Protein AF-A0A1H3E384-F1 (afdb_monomer)

Solvent-accessible surface area (backbone atoms only — not comparable to full-atom values): 17242 Å² total; per-residue (Å²): 106,60,69,58,38,51,49,40,36,34,68,49,52,67,53,57,75,91,77,62,78,83,80,88,74,68,68,63,56,60,73,47,62,59,81,85,44,90,59,35,46,60,53,48,10,50,53,45,39,68,64,44,66,51,52,82,53,99,79,64,76,57,31,66,73,46,40,43,56,48,53,53,49,49,38,49,51,29,39,75,59,40,48,50,74,49,79,38,37,49,10,28,52,49,50,47,43,47,30,46,50,50,53,45,22,58,74,34,66,20,46,53,28,38,26,48,28,56,78,84,94,65,86,90,66,86,68,32,43,45,54,66,74,52,58,62,81,35,43,53,74,44,57,72,43,73,60,49,73,68,56,48,53,51,35,51,53,50,42,51,25,52,47,37,86,48,65,63,54,32,52,55,43,33,74,39,78,64,52,68,82,96,49,40,43,51,20,60,23,31,43,42,59,54,43,51,42,58,40,93,56,33,34,38,18,51,68,52,42,36,41,54,73,42,49,46,78,54,83,38,65,31,45,63,25,54,53,47,35,61,68,48,86,61,47,61,82,72,54,69,70,58,53,49,49,49,52,51,63,38,29,32,66,90,64,78,68,31,34,29,44,73,49,74,42,89,57,37,58,84,54,18,32,32,21,35,30,77,61,23,48,36,25,70,72,49,78,36,34,56,66,77,47,66,73,52,69,45,73,59,49,55,33,70,49,68,48,72,59,82,72,80,81,124

pLDDT: mean 82.69, std 15.77, range [32.53, 98.38]

Nearest PDB structures (foldseek):
  7nyx-assembly1_D  TM=5.216E-01  e=4.197E+00  Photorhabdus thracensis

Sequence (314 aa):
MAAQAVAAAHDAARIPAPALFPLRDEPSVGPLAAPTTPGFAPLRARFWAETLTFMADAGTPDPEASLPGHYAGLSARLRDAGAATVWLAGSAQEAIALALVEGLAAEAGATLSVALCSWGGGDGGAEGRGLAELPPAALTAPRVTALDASARARLARFREALCARSPLGLEGIAGSPPPAEPLAFLPAAAASRLARRPDPVRGLGSDEARLIDALGPDWAPAAPALGAALRAKGPDRLGDLWLWRLMRELADPAHGAPLAELRGDPARPRAAEARLTGFGRAVQAGEISRLARAGLSRDIGGLRLRLSSPGRRR

Structure (mmCIF, N/CA/C/O backbone):
data_AF-A0A1H3E384-F1
#
_entry.id   AF-A0A1H3E384-F1
#
loop_
_atom_site.group_PDB
_atom_site.id
_atom_site.type_symbol
_atom_site.label_atom_id
_atom_site.label_alt_id
_atom_site.label_comp_id
_atom_site.label_asym_id
_atom_site.label_entity_id
_atom_site.label_seq_id
_atom_site.pdbx_PDB_ins_code
_atom_site.Cartn_x
_atom_site.Cartn_y
_atom_site.Cartn_z
_atom_site.occupancy
_atom_site.B_iso_or_equiv
_atom_site.auth_seq_id
_atom_site.auth_comp_id
_atom_site.auth_asym_id
_atom_site.auth_atom_id
_atom_site.pdbx_PDB_model_num
ATOM 1 N N . MET A 1 1 ? 5.830 -17.325 5.588 1.00 32.53 1 MET A N 1
ATOM 2 C CA . MET A 1 1 ? 6.361 -16.598 6.764 1.00 32.53 1 MET A CA 1
ATOM 3 C C . MET A 1 1 ? 5.261 -15.947 7.602 1.00 32.53 1 MET A C 1
ATOM 5 O O . MET A 1 1 ? 5.252 -16.192 8.797 1.00 32.53 1 MET A O 1
ATOM 9 N N . ALA A 1 2 ? 4.285 -15.231 7.023 1.00 41.50 2 ALA A N 1
ATOM 10 C CA . ALA A 1 2 ? 3.189 -14.612 7.793 1.00 41.50 2 ALA A CA 1
ATOM 11 C C . ALA A 1 2 ? 2.408 -15.595 8.698 1.00 41.50 2 ALA A C 1
ATOM 13 O O . ALA A 1 2 ? 2.169 -15.290 9.858 1.00 41.50 2 ALA A O 1
ATOM 14 N N . ALA A 1 3 ? 2.096 -16.810 8.226 1.00 43.97 3 ALA A N 1
ATOM 15 C CA . ALA A 1 3 ? 1.395 -17.817 9.037 1.00 43.97 3 ALA A CA 1
ATOM 16 C C . ALA A 1 3 ? 2.196 -18.299 10.266 1.00 43.97 3 ALA A C 1
ATOM 18 O O . ALA A 1 3 ? 1.606 -18.559 11.307 1.00 43.97 3 ALA A O 1
ATOM 19 N N . GLN A 1 4 ? 3.530 -18.375 10.172 1.00 44.75 4 GLN A N 1
ATOM 20 C CA . GLN A 1 4 ? 4.397 -18.746 11.299 1.00 44.75 4 GLN A CA 1
ATOM 21 C C . GLN A 1 4 ? 4.558 -17.597 12.295 1.00 44.75 4 GLN A C 1
ATOM 23 O O . GLN A 1 4 ? 4.568 -17.851 13.490 1.00 44.75 4 GLN A O 1
ATOM 28 N N . ALA A 1 5 ? 4.629 -16.345 11.829 1.00 48.41 5 ALA A N 1
ATOM 29 C CA . ALA A 1 5 ? 4.640 -15.178 12.712 1.00 48.41 5 ALA A CA 1
ATOM 30 C C . ALA A 1 5 ? 3.300 -15.014 13.449 1.00 48.41 5 ALA A C 1
ATOM 32 O O . ALA A 1 5 ? 3.292 -14.712 14.635 1.00 48.41 5 ALA A O 1
ATOM 33 N N . VAL A 1 6 ? 2.172 -15.286 12.781 1.00 51.22 6 VAL A N 1
ATOM 34 C CA . VAL A 1 6 ? 0.832 -15.277 13.394 1.00 51.22 6 VAL A CA 1
ATOM 35 C C . VAL A 1 6 ? 0.652 -16.436 14.380 1.00 51.22 6 VAL A C 1
ATOM 37 O O . VAL A 1 6 ? 0.105 -16.219 15.455 1.00 51.22 6 VAL A O 1
ATOM 40 N N . ALA A 1 7 ? 1.143 -17.639 14.065 1.00 55.19 7 ALA A N 1
ATOM 41 C CA . ALA A 1 7 ? 1.137 -18.774 14.994 1.00 55.19 7 ALA A CA 1
ATOM 42 C C . ALA A 1 7 ? 2.067 -18.540 16.199 1.00 55.19 7 ALA A C 1
ATOM 44 O O . ALA A 1 7 ? 1.684 -18.788 17.334 1.00 55.19 7 ALA A O 1
ATOM 45 N N . ALA A 1 8 ? 3.253 -17.968 15.977 1.00 54.09 8 ALA A N 1
ATOM 46 C CA . ALA A 1 8 ? 4.159 -17.587 17.055 1.00 54.09 8 ALA A CA 1
ATOM 47 C C . ALA A 1 8 ? 3.577 -16.458 17.917 1.00 54.09 8 ALA A C 1
ATOM 49 O O . ALA A 1 8 ? 3.710 -16.511 19.133 1.00 54.09 8 ALA A O 1
ATOM 50 N N . ALA A 1 9 ? 2.899 -15.468 17.318 1.00 54.84 9 ALA A N 1
ATOM 51 C CA . ALA A 1 9 ? 2.157 -14.439 18.048 1.00 54.84 9 ALA A CA 1
ATOM 52 C C . ALA A 1 9 ? 1.038 -15.060 18.888 1.00 54.84 9 ALA A C 1
ATOM 54 O O . ALA A 1 9 ? 0.841 -14.668 20.029 1.00 54.84 9 ALA A O 1
ATOM 55 N N . HIS A 1 10 ? 0.322 -16.037 18.331 1.00 59.09 10 HIS A N 1
ATOM 56 C CA . HIS A 1 10 ? -0.769 -16.754 18.984 1.00 59.09 10 HIS A CA 1
ATOM 57 C C . HIS A 1 10 ? -0.289 -17.527 20.222 1.00 59.09 10 HIS A C 1
ATOM 59 O O . HIS A 1 10 ? -0.817 -17.300 21.315 1.00 59.09 10 HIS A O 1
ATOM 65 N N . ASP A 1 11 ? 0.771 -18.325 20.079 1.00 60.03 11 ASP A N 1
ATOM 66 C CA . ASP A 1 11 ? 1.381 -19.079 21.181 1.00 60.03 11 ASP A CA 1
ATOM 67 C C . ASP A 1 11 ? 2.008 -18.148 22.236 1.00 60.03 11 ASP A C 1
ATOM 69 O O . ASP A 1 11 ? 1.843 -18.352 23.442 1.00 60.03 11 ASP A O 1
ATOM 73 N N . ALA A 1 12 ? 2.689 -17.086 21.795 1.00 58.75 12 ALA A N 1
ATOM 74 C CA . ALA A 1 12 ? 3.355 -16.114 22.662 1.00 58.75 12 ALA A CA 1
ATOM 75 C C . ALA A 1 12 ? 2.372 -15.237 23.454 1.00 58.75 12 ALA A C 1
ATOM 77 O O . ALA A 1 12 ? 2.586 -14.976 24.638 1.00 58.75 12 ALA A O 1
ATOM 78 N N . ALA A 1 13 ? 1.298 -14.780 22.810 1.00 55.97 13 ALA A N 1
ATOM 79 C CA . ALA A 1 13 ? 0.315 -13.869 23.389 1.00 55.97 13 ALA A CA 1
ATOM 80 C C . ALA A 1 13 ? -0.788 -14.580 24.183 1.00 55.97 13 ALA A C 1
ATOM 82 O O . ALA A 1 13 ? -1.612 -13.912 24.809 1.00 55.97 13 ALA A O 1
ATOM 83 N N . ARG A 1 14 ? -0.841 -15.921 24.141 1.00 63.78 14 ARG A N 1
ATOM 84 C CA . ARG A 1 14 ? -1.910 -16.737 24.746 1.00 63.78 14 ARG A CA 1
ATOM 85 C C . ARG A 1 14 ? -3.319 -16.298 24.320 1.00 63.78 14 ARG A C 1
ATOM 87 O O . ARG A 1 14 ? -4.278 -16.466 25.073 1.00 63.78 14 ARG A O 1
ATOM 94 N N . ILE A 1 15 ? -3.462 -15.724 23.125 1.00 60.56 15 ILE A N 1
ATOM 95 C CA . ILE A 1 15 ? -4.770 -15.334 22.588 1.00 60.56 15 ILE A CA 1
ATOM 96 C C . ILE A 1 15 ? -5.501 -16.629 22.224 1.00 60.56 15 ILE A C 1
ATOM 98 O O . ILE A 1 15 ? -4.955 -17.418 21.461 1.00 60.56 15 ILE A O 1
ATOM 102 N N . PRO A 1 16 ? -6.722 -16.901 22.704 1.00 56.41 16 PRO A N 1
ATOM 103 C CA . PRO A 1 16 ? -7.455 -18.088 22.274 1.00 56.41 16 PRO A CA 1
ATOM 104 C C . PRO A 1 16 ? -7.629 -18.092 20.748 1.00 56.41 16 PRO A C 1
ATOM 106 O O . PRO A 1 16 ? -8.061 -17.094 20.175 1.00 56.41 16 PRO A O 1
ATOM 109 N N . ALA A 1 17 ? -7.343 -19.214 20.076 1.00 56.88 17 ALA A N 1
ATOM 110 C CA . ALA A 1 17 ? -7.507 -19.344 18.620 1.00 56.88 17 ALA A CA 1
ATOM 111 C C . ALA A 1 17 ? -8.883 -18.872 18.084 1.00 56.88 17 ALA A C 1
ATOM 113 O O . ALA A 1 17 ? -8.902 -18.191 17.057 1.00 56.88 17 ALA A O 1
ATOM 114 N N . PRO A 1 18 ? -10.031 -19.135 18.754 1.00 59.62 18 PRO A N 1
ATOM 115 C CA . PRO A 1 18 ? -11.326 -18.628 18.287 1.00 59.62 18 PRO A CA 1
ATOM 116 C C . PRO A 1 18 ? -11.481 -17.097 18.368 1.00 59.62 18 PRO A C 1
ATOM 118 O O . PRO A 1 18 ? -12.339 -16.549 17.678 1.00 59.62 18 PRO A O 1
ATOM 121 N N . ALA A 1 19 ? -10.650 -16.401 19.152 1.00 72.00 19 ALA A N 1
ATOM 122 C CA . ALA A 1 19 ? -10.689 -14.945 19.306 1.00 72.00 19 ALA A CA 1
ATOM 123 C C . ALA A 1 19 ? -9.847 -14.193 18.256 1.00 72.00 19 ALA A C 1
ATOM 125 O O . ALA A 1 19 ? -9.975 -12.977 18.123 1.00 72.00 19 ALA A O 1
ATOM 126 N N . LEU A 1 20 ? -9.000 -14.892 17.490 1.00 81.62 20 LEU A N 1
ATOM 127 C CA . LEU A 1 20 ? -8.148 -14.267 16.483 1.00 81.62 20 LEU A CA 1
ATOM 128 C C . LEU A 1 20 ? -8.886 -14.105 15.147 1.00 81.62 2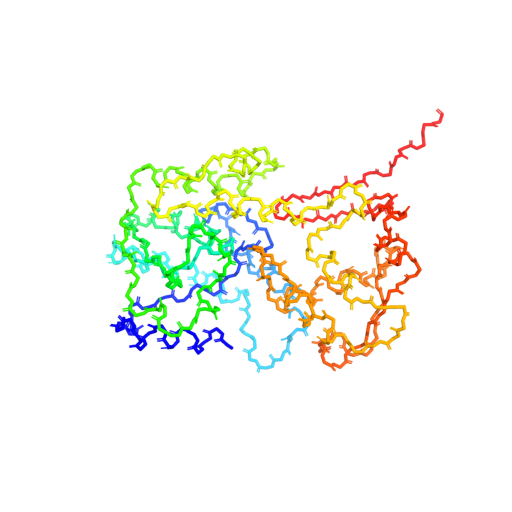0 LEU A C 1
ATOM 130 O O . LEU A 1 20 ? -9.571 -15.014 14.666 1.00 81.62 20 LEU A O 1
ATOM 134 N N . PHE A 1 21 ? -8.695 -12.951 14.512 1.00 86.50 21 PHE A N 1
ATOM 135 C CA . PHE A 1 21 ? -9.164 -12.691 13.156 1.00 86.50 21 PHE A CA 1
ATOM 136 C C . PHE A 1 21 ? -8.034 -12.078 12.312 1.00 86.50 21 PHE A C 1
ATOM 138 O O . PHE A 1 21 ? -7.788 -10.876 12.406 1.00 86.50 21 PHE A O 1
ATOM 145 N N . PRO A 1 22 ? -7.312 -12.876 11.505 1.00 84.94 22 PRO A N 1
ATOM 146 C CA . PRO A 1 22 ? -6.247 -12.348 10.660 1.00 84.94 22 PRO A CA 1
ATOM 147 C C . PRO A 1 22 ? -6.851 -11.584 9.482 1.00 84.94 22 PRO A C 1
ATOM 149 O O . PRO A 1 22 ? -7.620 -12.165 8.715 1.00 84.94 22 PRO A O 1
ATOM 152 N N . LEU A 1 23 ? -6.488 -10.311 9.309 1.00 86.31 23 LEU A N 1
ATOM 153 C CA . LEU A 1 23 ? -6.862 -9.553 8.116 1.00 86.31 23 LEU A CA 1
ATOM 154 C C . LEU A 1 23 ? -6.172 -10.180 6.894 1.00 86.31 23 LEU A C 1
ATOM 156 O O . LEU A 1 23 ? -4.949 -10.280 6.852 1.00 86.31 23 LEU A O 1
ATOM 160 N N . ARG A 1 24 ? -6.965 -10.648 5.926 1.00 83.56 24 ARG A N 1
ATOM 161 C CA . ARG A 1 24 ? -6.470 -11.318 4.709 1.00 83.56 24 ARG A CA 1
ATOM 162 C C . ARG A 1 24 ? -6.192 -10.356 3.557 1.00 83.56 24 ARG A C 1
ATOM 164 O O . ARG A 1 24 ? -5.537 -10.750 2.599 1.00 83.56 24 ARG A O 1
ATOM 171 N N . ASP A 1 25 ? -6.717 -9.136 3.632 1.00 88.19 25 ASP A N 1
ATOM 172 C CA . ASP A 1 25 ? -6.439 -8.085 2.654 1.00 88.19 25 ASP A CA 1
ATOM 173 C C . ASP A 1 25 ? -5.128 -7.354 2.976 1.00 88.19 25 ASP A C 1
ATOM 175 O O . ASP A 1 25 ? -4.744 -7.227 4.136 1.00 88.19 25 ASP A O 1
ATOM 179 N N . GLU A 1 26 ? -4.493 -6.805 1.942 1.00 88.06 26 GLU A N 1
ATOM 180 C CA . GLU A 1 26 ? -3.385 -5.857 2.049 1.00 88.06 26 GLU A CA 1
ATOM 181 C C . GLU A 1 26 ? -3.866 -4.480 1.536 1.00 88.06 26 GLU A C 1
ATOM 183 O O . GLU A 1 2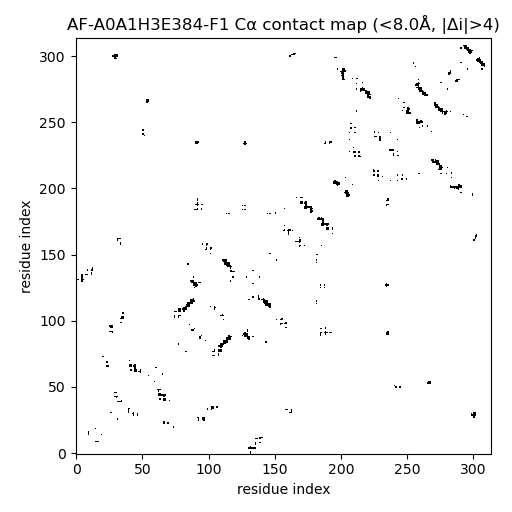6 ? -3.718 -4.151 0.349 1.00 88.06 26 GLU A O 1
ATOM 188 N N . PRO A 1 27 ? -4.508 -3.667 2.406 1.00 88.19 27 PRO A N 1
ATOM 189 C CA . PRO A 1 27 ? -5.161 -2.420 2.012 1.00 88.19 27 PRO A CA 1
ATOM 190 C C . PRO A 1 27 ? -4.161 -1.331 1.630 1.00 88.19 27 PRO A C 1
ATOM 192 O O . PRO A 1 27 ? -4.551 -0.304 1.076 1.00 88.19 27 PRO A O 1
ATOM 195 N N . SER A 1 28 ? -2.861 -1.518 1.875 1.00 87.38 28 SER A N 1
ATOM 196 C CA . SER A 1 28 ? -1.894 -0.520 1.446 1.00 87.38 28 SER A CA 1
ATOM 197 C C . SER A 1 28 ? -1.800 -0.428 -0.076 1.00 87.38 28 SER A C 1
ATOM 199 O O . SER A 1 28 ? -1.499 0.646 -0.583 1.00 87.38 28 SER A O 1
ATOM 201 N N . VAL A 1 29 ? -2.086 -1.482 -0.846 1.00 86.25 29 VAL A N 1
ATOM 202 C CA . VAL A 1 29 ? -2.045 -1.453 -2.324 1.00 86.25 29 VAL A CA 1
ATOM 203 C C . VAL A 1 29 ? -3.436 -1.453 -2.937 1.00 86.25 29 VAL A C 1
ATOM 205 O O . VAL A 1 29 ? -4.389 -1.909 -2.318 1.00 86.25 29 VAL A O 1
ATOM 208 N N . GLY A 1 30 ? -3.548 -0.966 -4.173 1.00 84.88 30 GLY A N 1
ATOM 209 C CA . GLY A 1 30 ? -4.809 -0.946 -4.910 1.00 84.88 30 GLY A CA 1
ATOM 210 C C . GLY A 1 30 ? -5.762 0.180 -4.502 1.00 84.88 30 GLY A C 1
ATOM 211 O O . GLY A 1 30 ? -5.368 1.107 -3.783 1.00 84.88 30 GLY A O 1
ATOM 212 N N . PRO A 1 31 ? -7.010 0.128 -4.996 1.00 83.44 31 PRO A N 1
ATOM 213 C CA . PRO A 1 31 ? -8.002 1.152 -4.728 1.00 83.44 31 PRO A CA 1
ATOM 214 C C . PRO A 1 31 ? -8.431 1.122 -3.259 1.00 83.44 31 PRO A C 1
ATOM 216 O O . PRO A 1 31 ? -8.646 0.055 -2.676 1.00 83.44 31 PRO A O 1
ATOM 219 N N . LEU A 1 32 ? -8.587 2.312 -2.685 1.00 84.75 32 LEU A N 1
ATOM 220 C CA . LEU A 1 32 ? -9.131 2.518 -1.351 1.00 84.75 32 LEU A CA 1
ATOM 221 C C . LEU A 1 32 ? -10.384 3.386 -1.445 1.00 84.75 32 LEU A C 1
ATOM 223 O O . LEU A 1 32 ? -10.394 4.419 -2.111 1.00 84.75 32 LEU A O 1
ATOM 227 N N . ALA A 1 33 ? -11.433 2.946 -0.765 1.00 84.31 33 ALA A N 1
ATOM 228 C CA . ALA A 1 33 ? -12.626 3.725 -0.482 1.00 84.31 33 ALA A CA 1
ATOM 229 C C . ALA A 1 33 ? -12.957 3.543 1.002 1.00 84.31 33 ALA A C 1
ATOM 231 O O . ALA A 1 33 ? -12.353 2.703 1.678 1.00 84.31 33 ALA A O 1
ATOM 232 N N . ALA A 1 34 ? -13.917 4.313 1.514 1.00 83.56 34 ALA A N 1
ATOM 233 C CA . ALA A 1 34 ? -14.412 4.047 2.854 1.00 83.56 34 ALA A CA 1
ATOM 234 C C . ALA A 1 34 ? -14.954 2.602 2.898 1.00 83.56 34 ALA A C 1
ATOM 236 O O . ALA A 1 34 ? -15.694 2.217 1.987 1.00 83.56 34 ALA A O 1
ATOM 237 N N . PRO A 1 35 ? -14.606 1.801 3.923 1.00 79.69 35 PRO A N 1
ATOM 238 C CA . PRO A 1 35 ? -14.997 0.388 3.992 1.00 79.69 35 PRO A CA 1
ATOM 239 C C . PRO A 1 35 ? -16.522 0.195 4.030 1.00 79.69 35 PRO A C 1
ATOM 241 O O . PRO A 1 35 ? -17.037 -0.862 3.681 1.00 79.69 35 PRO A O 1
ATOM 244 N N . THR A 1 36 ? -17.210 1.271 4.395 1.00 76.75 36 THR A N 1
ATOM 245 C CA . THR A 1 36 ? -18.651 1.478 4.514 1.00 76.75 36 THR A CA 1
ATOM 246 C C . THR A 1 36 ? -19.352 1.690 3.168 1.00 76.75 36 THR A C 1
ATOM 248 O O . THR A 1 36 ? -20.570 1.568 3.046 1.00 76.75 36 THR A O 1
ATOM 251 N N . THR A 1 37 ? -18.593 2.048 2.127 1.00 82.94 37 THR A N 1
ATOM 252 C CA . THR A 1 37 ? -19.151 2.378 0.814 1.00 82.94 37 THR A CA 1
ATOM 253 C C . THR A 1 37 ? -19.650 1.103 0.135 1.00 82.94 37 THR A C 1
ATOM 255 O O . THR A 1 37 ? -18.873 0.147 0.008 1.00 82.94 37 THR A O 1
ATOM 258 N N . PRO A 1 38 ? -20.902 1.073 -0.370 1.00 82.25 38 PRO A N 1
ATOM 259 C CA . PRO A 1 38 ? -21.386 -0.043 -1.170 1.00 82.25 38 PRO A CA 1
ATOM 260 C C . PRO A 1 38 ? -20.407 -0.359 -2.304 1.00 82.25 38 PRO A C 1
ATOM 262 O O . PRO A 1 38 ? -20.017 0.520 -3.071 1.00 82.25 38 PRO A O 1
ATOM 265 N N . GLY A 1 39 ? -19.979 -1.617 -2.392 1.00 85.31 39 GLY A N 1
ATOM 266 C CA . GLY A 1 39 ? -19.020 -2.055 -3.406 1.00 85.31 39 GLY A CA 1
ATOM 267 C C . GLY A 1 39 ? -17.544 -1.975 -3.004 1.00 85.31 39 GLY A C 1
ATOM 268 O O . GLY A 1 39 ? -16.717 -2.407 -3.801 1.00 85.31 39 GLY A O 1
ATOM 269 N N . PHE A 1 40 ? -17.189 -1.526 -1.789 1.00 88.88 40 PHE A N 1
ATOM 270 C CA . PHE A 1 40 ? -15.797 -1.564 -1.314 1.00 88.88 40 PHE A CA 1
ATOM 271 C C . PHE A 1 40 ? -15.197 -2.977 -1.398 1.00 88.88 40 PHE A C 1
ATOM 273 O O . PHE A 1 40 ? -14.183 -3.177 -2.062 1.00 88.88 40 PHE A O 1
ATOM 280 N N . ALA A 1 41 ? -15.837 -3.976 -0.783 1.00 90.00 41 ALA A N 1
ATOM 281 C CA . ALA A 1 41 ? -15.309 -5.338 -0.786 1.00 90.00 41 ALA A CA 1
ATOM 282 C C . ALA A 1 41 ? -15.237 -5.960 -2.201 1.00 90.00 41 ALA A C 1
ATOM 284 O O . ALA A 1 41 ? -14.174 -6.478 -2.541 1.00 90.00 41 ALA A O 1
ATOM 285 N N . PRO A 1 42 ? -16.268 -5.851 -3.068 1.00 90.94 42 PRO A N 1
ATOM 286 C CA . PRO A 1 42 ? -16.153 -6.234 -4.479 1.00 90.94 42 PRO A CA 1
ATOM 287 C C . PRO A 1 42 ? -15.019 -5.527 -5.237 1.00 90.94 42 PRO A C 1
ATOM 289 O O . PRO A 1 42 ? -14.310 -6.163 -6.011 1.00 90.94 42 PRO A O 1
ATOM 292 N N . LEU A 1 43 ? -14.805 -4.227 -5.000 1.00 90.12 43 LEU A N 1
ATOM 293 C CA . LEU A 1 43 ? -13.720 -3.458 -5.618 1.00 90.12 43 LEU A CA 1
ATOM 294 C C . LEU A 1 43 ? -12.342 -4.000 -5.214 1.00 90.12 43 LEU A C 1
ATOM 296 O O . LEU A 1 43 ? -11.474 -4.176 -6.071 1.00 90.12 43 LEU A O 1
ATOM 300 N N . ARG A 1 44 ? -12.148 -4.291 -3.920 1.00 91.19 44 ARG A N 1
ATOM 301 C CA . ARG A 1 44 ? -10.926 -4.930 -3.401 1.00 91.19 44 ARG A CA 1
ATOM 302 C C . ARG A 1 44 ? -10.729 -6.320 -3.999 1.00 91.19 44 ARG A C 1
ATOM 304 O O . ARG A 1 44 ? -9.624 -6.657 -4.416 1.00 91.19 44 ARG A O 1
ATOM 311 N N . ALA A 1 45 ? -11.804 -7.098 -4.066 1.00 90.56 45 ALA A N 1
ATOM 312 C CA . ALA A 1 45 ? -11.783 -8.459 -4.569 1.00 90.56 45 ALA A CA 1
ATOM 313 C C . ALA A 1 45 ? -11.363 -8.526 -6.039 1.00 90.56 45 ALA A C 1
ATOM 315 O O . ALA A 1 45 ? -10.415 -9.232 -6.375 1.00 90.56 45 ALA A O 1
ATOM 316 N N . ARG A 1 46 ? -11.967 -7.683 -6.881 1.00 90.31 46 ARG A N 1
ATOM 317 C CA . ARG A 1 46 ? -11.601 -7.549 -8.291 1.00 90.31 46 ARG A CA 1
ATOM 318 C C . ARG A 1 46 ? -10.147 -7.117 -8.477 1.00 90.31 46 ARG A C 1
ATOM 320 O O . ARG A 1 46 ? -9.443 -7.677 -9.310 1.00 90.31 46 ARG A O 1
ATOM 327 N N . PHE A 1 47 ? -9.676 -6.144 -7.695 1.00 88.56 47 PHE A N 1
ATOM 328 C CA . PHE A 1 47 ? -8.279 -5.707 -7.758 1.00 88.56 47 PHE A CA 1
ATOM 329 C C . PHE A 1 47 ? -7.304 -6.863 -7.483 1.00 88.56 47 PHE A C 1
ATOM 331 O O . PHE A 1 47 ? -6.304 -7.009 -8.193 1.00 88.56 47 PHE A O 1
ATOM 338 N N . TRP A 1 48 ? -7.586 -7.693 -6.475 1.00 87.88 48 TRP A N 1
ATOM 339 C CA . TRP A 1 48 ? -6.756 -8.858 -6.178 1.00 87.88 48 TRP A CA 1
ATOM 340 C C . TRP A 1 48 ? -6.907 -9.968 -7.204 1.00 87.88 48 TRP A C 1
ATOM 342 O O . TRP A 1 48 ? -5.902 -10.581 -7.538 1.00 87.88 48 TRP A O 1
ATOM 352 N N . ALA A 1 49 ? -8.100 -10.195 -7.751 1.00 87.94 49 ALA A N 1
ATOM 353 C CA . ALA A 1 49 ? -8.301 -11.154 -8.831 1.00 87.94 49 ALA A CA 1
ATOM 354 C C . ALA A 1 49 ? -7.475 -10.774 -10.066 1.00 87.94 49 ALA A C 1
ATOM 356 O O . ALA A 1 49 ? -6.697 -11.588 -10.553 1.00 87.94 49 ALA A O 1
ATOM 357 N N . GLU A 1 50 ? -7.541 -9.508 -10.496 1.00 84.19 50 GLU A N 1
ATOM 358 C CA . GLU A 1 50 ? -6.725 -8.961 -11.590 1.00 84.19 50 GLU A CA 1
ATOM 359 C C . GLU A 1 50 ? -5.223 -9.071 -11.277 1.00 84.19 50 GLU A C 1
ATOM 361 O O . GLU A 1 50 ? -4.422 -9.470 -12.128 1.00 84.19 50 GLU A O 1
ATOM 366 N N . THR A 1 51 ? -4.840 -8.773 -10.032 1.00 82.19 51 THR A N 1
ATOM 367 C CA . THR A 1 51 ? -3.453 -8.865 -9.564 1.00 82.19 51 THR A CA 1
ATOM 368 C C . THR A 1 51 ? -2.947 -10.302 -9.527 1.00 82.19 51 THR A C 1
ATOM 370 O O . THR A 1 51 ? -1.811 -10.524 -9.909 1.00 82.19 51 THR A O 1
ATOM 373 N N . LEU A 1 52 ? -3.750 -11.278 -9.110 1.00 81.38 52 LEU A N 1
ATOM 374 C CA . LEU A 1 52 ? -3.340 -12.673 -8.918 1.00 81.38 52 LEU A CA 1
ATOM 375 C C . LEU A 1 52 ? -3.621 -13.563 -10.135 1.00 81.38 52 LEU A C 1
ATOM 377 O O . LEU A 1 52 ? -3.355 -14.759 -10.071 1.00 81.38 52 LEU A O 1
ATOM 381 N N . THR A 1 53 ? -4.084 -13.001 -11.258 1.00 75.00 53 THR A N 1
ATOM 382 C CA . THR A 1 53 ? -4.327 -13.731 -12.524 1.00 75.00 53 THR A CA 1
ATOM 383 C C . THR A 1 53 ? -3.159 -14.618 -12.966 1.00 75.00 53 THR A C 1
ATOM 385 O O . THR A 1 53 ? -3.366 -15.628 -13.630 1.00 75.00 53 THR A O 1
ATOM 388 N N . PHE A 1 54 ? -1.928 -14.263 -12.594 1.00 68.94 54 PHE A N 1
ATOM 389 C CA . PHE A 1 54 ? -0.718 -15.012 -12.934 1.00 68.94 54 PHE A CA 1
ATOM 390 C C . PHE A 1 54 ? -0.349 -16.118 -11.930 1.00 68.94 54 PHE A C 1
ATOM 392 O O . PHE A 1 54 ? 0.586 -16.861 -12.189 1.00 68.94 54 PHE A O 1
ATOM 399 N N . MET A 1 55 ? -1.050 -16.233 -10.798 1.00 67.00 55 MET A N 1
ATOM 400 C CA . MET A 1 55 ? -0.811 -17.231 -9.742 1.00 67.00 55 MET A CA 1
ATOM 401 C C . MET A 1 55 ? -1.939 -18.257 -9.631 1.00 67.00 55 MET A C 1
ATOM 403 O O . MET A 1 55 ? -2.262 -18.710 -8.528 1.00 67.00 55 MET A O 1
ATOM 407 N N . ALA A 1 56 ? -2.561 -18.611 -10.754 1.00 58.19 56 ALA A N 1
ATOM 408 C CA . ALA A 1 56 ? -3.611 -19.623 -10.819 1.00 58.19 56 ALA A CA 1
ATOM 409 C C . ALA A 1 56 ? -3.056 -21.050 -10.586 1.00 58.19 56 ALA A C 1
ATOM 411 O O . ALA A 1 56 ? -3.252 -21.950 -11.396 1.00 58.19 56 ALA A O 1
ATOM 412 N N . ASP A 1 57 ? -2.337 -21.255 -9.485 1.00 61.72 57 ASP A N 1
ATOM 413 C CA . ASP A 1 57 ? -1.981 -22.565 -8.962 1.00 61.72 57 ASP A CA 1
ATOM 414 C C . ASP A 1 57 ? -3.130 -23.083 -8.076 1.00 61.72 57 ASP A C 1
ATOM 416 O O . ASP A 1 57 ? -3.867 -22.314 -7.445 1.00 61.72 57 ASP A O 1
ATOM 420 N N . ALA A 1 58 ? -3.274 -24.408 -8.002 1.00 48.88 58 ALA A N 1
ATOM 421 C CA . ALA A 1 58 ? -4.253 -25.076 -7.150 1.00 48.88 58 ALA A CA 1
ATOM 422 C C . ALA A 1 58 ? -3.966 -24.774 -5.665 1.00 48.88 58 ALA A C 1
ATOM 424 O O . ALA A 1 58 ? -3.119 -25.411 -5.044 1.00 48.88 58 ALA A O 1
ATOM 425 N N . GLY A 1 59 ? -4.650 -23.779 -5.095 1.00 61.47 59 GLY A N 1
ATOM 426 C CA . GLY A 1 59 ? -4.531 -23.426 -3.677 1.00 61.47 59 GLY A CA 1
ATOM 427 C C . GLY A 1 59 ? -4.597 -21.934 -3.365 1.00 61.47 59 GLY A C 1
ATOM 428 O O . GLY A 1 59 ? -4.830 -21.588 -2.208 1.00 61.47 59 GLY A O 1
ATOM 429 N N . THR A 1 60 ? -4.446 -21.049 -4.356 1.00 67.19 60 THR A N 1
ATOM 430 C CA . THR A 1 60 ? -4.699 -19.613 -4.162 1.00 67.19 60 THR A CA 1
ATOM 431 C C . THR A 1 60 ? -6.210 -19.400 -4.011 1.00 67.19 60 THR A C 1
ATOM 433 O O . THR A 1 60 ? -6.945 -19.699 -4.954 1.00 67.19 60 THR A O 1
ATOM 436 N N . PRO A 1 61 ? -6.717 -18.929 -2.854 1.00 68.81 61 PRO A N 1
ATOM 437 C CA . PRO A 1 61 ? -8.144 -18.678 -2.693 1.00 68.81 61 PRO A CA 1
ATOM 438 C C . PRO A 1 61 ? -8.601 -17.624 -3.696 1.00 68.81 61 PRO A C 1
ATOM 440 O O . PRO A 1 61 ? -7.944 -16.592 -3.826 1.00 68.81 61 PRO A O 1
ATOM 443 N N . ASP A 1 62 ? -9.734 -17.862 -4.354 1.00 82.50 62 ASP A N 1
ATOM 444 C CA . ASP A 1 62 ? -10.356 -16.866 -5.222 1.00 82.50 62 ASP A CA 1
ATOM 445 C C . ASP A 1 62 ? -10.670 -15.594 -4.405 1.00 82.50 62 ASP A C 1
ATOM 447 O O . ASP A 1 62 ? -11.461 -15.652 -3.449 1.00 82.50 62 ASP A O 1
ATOM 451 N N . PRO A 1 63 ? -10.041 -14.445 -4.716 1.00 83.38 63 PRO A N 1
ATOM 452 C CA . PRO A 1 63 ? -10.307 -13.198 -4.013 1.00 83.38 63 PRO A CA 1
ATOM 453 C C . PRO A 1 63 ? -11.767 -12.753 -4.140 1.00 83.38 63 PRO A C 1
ATOM 455 O O . PRO A 1 63 ? -12.304 -12.220 -3.167 1.00 83.38 63 PRO A O 1
ATOM 458 N N . GLU A 1 64 ? -12.419 -13.004 -5.283 1.00 84.81 64 GLU A N 1
ATOM 459 C CA . GLU A 1 64 ? -13.819 -12.630 -5.541 1.00 84.81 64 GLU A CA 1
ATOM 460 C C . GLU A 1 64 ? -14.788 -13.396 -4.645 1.00 84.81 64 GLU A C 1
ATOM 462 O O . GLU A 1 64 ? -15.715 -12.800 -4.093 1.00 84.81 64 GLU A O 1
ATOM 467 N N . ALA A 1 65 ? -14.517 -14.676 -4.394 1.00 81.88 65 ALA A N 1
ATOM 468 C CA . ALA A 1 65 ? -15.276 -15.467 -3.433 1.00 81.88 65 ALA A CA 1
ATOM 469 C C . ALA A 1 65 ? -14.911 -15.162 -1.965 1.00 81.88 65 ALA A C 1
ATOM 471 O O . ALA A 1 65 ? -15.773 -15.190 -1.085 1.00 81.88 65 ALA A O 1
ATOM 472 N N . SER A 1 66 ? -13.634 -14.898 -1.665 1.00 84.75 66 SER A N 1
ATOM 473 C CA . SER A 1 66 ? -13.137 -14.903 -0.280 1.00 84.75 66 SER A CA 1
ATOM 474 C C . SER A 1 66 ? -13.138 -13.539 0.416 1.00 84.75 66 SER A C 1
ATOM 476 O O . SER A 1 66 ? -13.438 -13.480 1.611 1.00 84.75 66 SER A O 1
ATOM 478 N N . LEU A 1 67 ? -12.835 -12.438 -0.280 1.00 87.19 67 LEU A N 1
ATOM 479 C CA . LEU A 1 67 ? -12.709 -11.117 0.350 1.00 87.19 67 LEU A CA 1
ATOM 480 C C . LEU A 1 67 ? -14.049 -10.500 0.783 1.00 87.19 67 LEU A C 1
ATOM 482 O O . LEU A 1 67 ? -14.106 -9.975 1.899 1.00 87.19 67 LEU A O 1
ATOM 486 N N . PRO A 1 68 ? -15.148 -10.588 0.007 1.00 87.81 68 PRO A N 1
ATOM 487 C CA . PRO A 1 68 ? -16.454 -10.119 0.471 1.00 87.81 68 PRO A CA 1
ATOM 488 C C . PRO A 1 68 ? -16.905 -10.808 1.763 1.00 87.81 68 PRO A C 1
ATOM 490 O O . PRO A 1 68 ? -17.275 -10.136 2.727 1.00 87.81 68 PRO A O 1
ATOM 493 N N . GLY A 1 69 ? -16.786 -12.140 1.822 1.00 88.25 69 GLY A N 1
ATOM 494 C CA . GLY A 1 69 ? -17.081 -12.913 3.029 1.00 88.25 69 GLY A CA 1
ATOM 495 C C . GLY A 1 69 ? -16.140 -12.584 4.191 1.00 88.25 69 GLY A C 1
ATOM 496 O O . GLY A 1 69 ? -16.567 -12.561 5.344 1.00 88.25 69 GLY A O 1
ATOM 497 N N . HIS A 1 70 ? -14.875 -12.269 3.901 1.00 90.38 70 HIS A N 1
ATOM 498 C CA . HIS A 1 70 ? -13.899 -11.866 4.908 1.00 90.38 70 HIS A CA 1
ATOM 499 C C . HIS A 1 70 ? -14.294 -10.562 5.617 1.00 90.38 70 HIS A C 1
ATOM 501 O O . HIS A 1 70 ? -14.364 -10.545 6.845 1.00 90.38 70 HIS A O 1
ATOM 507 N N . TYR A 1 71 ? -14.610 -9.493 4.879 1.00 91.81 71 TYR A N 1
ATOM 508 C CA . TYR A 1 71 ? -15.043 -8.235 5.501 1.00 91.81 71 TYR A CA 1
ATOM 509 C C . TYR A 1 71 ? -16.385 -8.371 6.216 1.00 91.81 71 TYR A C 1
ATOM 511 O O . TYR A 1 71 ? -16.520 -7.883 7.335 1.00 91.81 71 TYR A O 1
ATOM 519 N N . ALA A 1 72 ? -17.347 -9.086 5.623 1.00 90.69 72 ALA A N 1
ATOM 520 C CA . ALA A 1 72 ? -18.626 -9.356 6.275 1.00 90.69 72 ALA A CA 1
ATOM 521 C C . ALA A 1 72 ? -18.435 -10.099 7.610 1.00 90.69 72 ALA A C 1
ATOM 523 O O . ALA A 1 72 ? -19.033 -9.728 8.622 1.00 90.69 72 ALA A O 1
ATOM 524 N N . GLY A 1 73 ? -17.552 -11.103 7.634 1.00 91.69 73 GLY A N 1
ATOM 525 C CA . GLY A 1 73 ? -17.196 -11.846 8.840 1.00 91.69 73 GLY A CA 1
ATOM 526 C C . GLY A 1 73 ? -16.485 -10.991 9.892 1.00 91.69 73 GLY A C 1
ATOM 527 O O . GLY A 1 73 ? -16.783 -11.128 11.078 1.00 91.69 73 GLY A O 1
ATOM 528 N N . LEU A 1 74 ? -15.592 -10.084 9.481 1.00 92.62 74 LEU A N 1
ATOM 529 C CA . LEU A 1 74 ? -14.944 -9.133 10.389 1.00 92.62 74 LEU A CA 1
ATOM 530 C C . LEU A 1 74 ? -15.972 -8.204 11.042 1.00 92.62 74 LEU A C 1
ATOM 532 O O . LEU A 1 74 ? -16.004 -8.094 12.264 1.00 92.62 74 LEU A O 1
ATOM 536 N N . SER A 1 75 ? -16.841 -7.578 10.245 1.00 92.69 75 SER A N 1
ATOM 537 C CA . SER A 1 75 ? -17.888 -6.682 10.747 1.00 92.69 75 SER A CA 1
ATOM 538 C C . SER A 1 75 ? -18.862 -7.393 11.684 1.00 92.69 75 SER A C 1
ATOM 540 O O . SER A 1 75 ? -19.244 -6.826 12.705 1.00 92.69 75 SER A O 1
ATOM 542 N N . ALA A 1 76 ? -19.254 -8.632 11.367 1.00 92.94 76 ALA A N 1
ATOM 543 C CA . ALA A 1 76 ? -20.102 -9.439 12.241 1.00 92.94 76 ALA A CA 1
ATOM 544 C C . ALA A 1 76 ? -19.420 -9.707 13.589 1.00 92.94 76 ALA A C 1
ATOM 546 O O . ALA A 1 76 ? -19.993 -9.407 14.628 1.00 92.94 76 ALA A O 1
ATOM 547 N N . ARG A 1 77 ? -18.158 -10.154 13.580 1.00 92.56 77 ARG A N 1
ATOM 548 C CA . ARG A 1 77 ? -17.403 -10.404 14.817 1.00 92.56 77 ARG A CA 1
ATOM 549 C C . ARG A 1 77 ? -17.189 -9.150 15.655 1.00 92.56 77 ARG A C 1
ATOM 551 O O . ARG A 1 77 ? -17.284 -9.229 16.873 1.00 92.56 77 ARG A O 1
ATOM 558 N N . LEU A 1 78 ? -16.906 -8.008 15.025 1.00 94.12 78 LEU A N 1
ATOM 559 C CA . LEU A 1 78 ? -16.788 -6.729 15.729 1.00 94.12 78 LEU A CA 1
ATOM 560 C C . LEU A 1 78 ? -18.099 -6.376 16.438 1.00 94.12 78 LEU A C 1
ATOM 562 O O . LEU A 1 78 ? -18.073 -5.998 17.606 1.00 94.12 78 LEU A O 1
ATOM 566 N N . ARG A 1 79 ? -19.235 -6.553 15.754 1.00 95.12 79 ARG A N 1
ATOM 567 C CA . ARG A 1 79 ? -20.567 -6.301 16.315 1.00 95.12 79 ARG A CA 1
ATOM 568 C C . ARG A 1 79 ? -20.876 -7.234 17.483 1.00 95.12 79 ARG A C 1
ATOM 570 O O . ARG A 1 79 ? -21.303 -6.763 18.530 1.00 95.12 79 ARG A O 1
ATOM 577 N N . ASP A 1 80 ? -20.632 -8.529 17.309 1.00 94.12 80 ASP A N 1
ATOM 578 C CA . ASP A 1 80 ? -20.952 -9.550 18.310 1.00 94.12 80 ASP A CA 1
ATOM 579 C C . ASP A 1 80 ? -20.072 -9.418 19.562 1.00 94.12 80 ASP A C 1
ATOM 581 O O . ASP A 1 80 ? -20.544 -9.613 20.680 1.00 94.12 80 ASP A O 1
ATOM 585 N N . ALA A 1 81 ? -18.792 -9.070 19.389 1.00 93.19 81 ALA A N 1
ATOM 586 C CA . ALA A 1 81 ? -17.856 -8.907 20.498 1.00 93.19 81 ALA A CA 1
ATOM 587 C C . ALA A 1 81 ? -17.991 -7.552 21.215 1.00 93.19 81 ALA A C 1
ATOM 589 O O . ALA A 1 81 ? -17.628 -7.447 22.385 1.00 93.19 81 ALA A O 1
ATOM 590 N N . GLY A 1 82 ? -18.427 -6.494 20.519 1.00 94.56 82 GLY A N 1
ATOM 591 C CA . GLY A 1 82 ? -18.511 -5.119 21.039 1.00 94.56 82 GLY A CA 1
ATOM 592 C C . GLY A 1 82 ? -17.158 -4.453 21.354 1.00 94.56 82 GLY A C 1
ATOM 593 O O . GLY A 1 82 ? -17.088 -3.244 21.596 1.00 94.56 82 GLY A O 1
ATOM 594 N N . ALA A 1 83 ? -16.062 -5.210 21.329 1.00 93.62 83 ALA A N 1
ATOM 595 C CA . ALA A 1 83 ? -14.705 -4.732 21.542 1.00 93.62 83 ALA A CA 1
ATOM 596 C C . ALA A 1 83 ? -13.687 -5.589 20.776 1.00 93.62 83 ALA A C 1
ATOM 598 O O . ALA A 1 83 ? -13.865 -6.799 20.632 1.00 93.62 83 ALA A O 1
ATOM 599 N N . ALA A 1 84 ? -12.591 -4.976 20.325 1.00 93.81 84 ALA A N 1
ATOM 600 C CA . ALA A 1 84 ? -11.454 -5.690 19.752 1.00 93.81 84 ALA A CA 1
ATOM 601 C C . ALA A 1 84 ? -10.109 -5.009 20.055 1.00 93.81 84 ALA A C 1
ATOM 603 O O . ALA A 1 84 ? -10.023 -3.808 20.333 1.00 93.81 84 ALA A O 1
ATOM 604 N N . THR A 1 85 ? -9.036 -5.794 19.971 1.00 92.88 85 THR A N 1
ATOM 605 C CA . THR A 1 85 ? -7.650 -5.322 20.074 1.00 92.88 85 THR A CA 1
ATOM 606 C C . THR A 1 85 ? -6.943 -5.555 18.746 1.00 92.88 85 THR A C 1
ATOM 608 O O . THR A 1 85 ? -6.861 -6.691 18.282 1.00 92.88 85 THR A O 1
ATOM 611 N N . VAL A 1 86 ? -6.408 -4.495 18.142 1.00 92.81 86 VAL A N 1
ATOM 612 C CA . VAL A 1 86 ? -5.604 -4.577 16.917 1.00 92.81 86 VAL A CA 1
ATOM 613 C C . VAL A 1 86 ? -4.131 -4.680 17.292 1.00 92.81 86 VAL A C 1
ATOM 615 O O . VAL A 1 86 ? -3.590 -3.790 17.945 1.00 92.81 86 VAL A O 1
ATOM 618 N N . TRP A 1 87 ? -3.489 -5.767 16.879 1.00 90.50 87 TRP A N 1
ATOM 619 C CA . TRP A 1 87 ? -2.066 -6.015 17.101 1.00 90.50 87 TRP A CA 1
ATOM 620 C C . TRP A 1 87 ? -1.260 -5.508 15.909 1.00 90.50 87 TRP A C 1
ATOM 622 O O . TRP A 1 87 ? -1.571 -5.862 14.773 1.00 90.50 87 TRP A O 1
ATOM 632 N N . LEU A 1 88 ? -0.251 -4.672 16.161 1.00 88.88 88 LEU A N 1
ATOM 633 C CA . LEU A 1 88 ? 0.577 -4.062 15.115 1.00 88.88 88 LEU A CA 1
ATOM 634 C C . LEU A 1 88 ? 1.961 -3.666 15.641 1.00 88.88 88 LEU A C 1
ATOM 636 O O . LEU A 1 88 ? 2.157 -3.538 16.848 1.00 88.88 88 LEU A O 1
ATOM 640 N N . ALA A 1 89 ? 2.900 -3.447 14.726 1.00 85.75 89 ALA A N 1
ATOM 641 C CA . ALA A 1 89 ? 4.250 -2.947 14.985 1.00 85.75 89 ALA A CA 1
ATOM 642 C C . ALA A 1 89 ? 4.453 -1.487 14.521 1.00 85.75 89 ALA A C 1
ATOM 644 O O . ALA A 1 89 ? 5.436 -0.851 14.892 1.00 85.75 89 ALA A O 1
ATOM 645 N N . GLY A 1 90 ? 3.510 -0.936 13.749 1.00 85.75 90 GLY A N 1
ATOM 646 C CA . GLY A 1 90 ? 3.505 0.467 13.327 1.00 85.75 90 GLY A CA 1
ATOM 647 C C . GLY A 1 90 ? 4.057 0.700 11.919 1.00 85.75 90 GLY A C 1
ATOM 648 O O . GLY A 1 90 ? 4.519 1.802 11.621 1.00 85.75 90 GLY A O 1
ATOM 649 N N . SER A 1 91 ? 4.017 -0.307 11.039 1.00 87.06 91 SER A N 1
ATOM 650 C CA . SER A 1 91 ? 4.359 -0.112 9.622 1.00 87.06 91 SER A CA 1
ATOM 651 C C . SER A 1 91 ? 3.323 0.751 8.890 1.00 87.06 91 SER A C 1
ATOM 653 O O . SER A 1 91 ? 2.190 0.936 9.348 1.00 87.06 91 SER A O 1
ATOM 655 N N . ALA A 1 92 ? 3.678 1.258 7.705 1.00 88.56 92 ALA A N 1
ATOM 656 C CA . ALA A 1 92 ? 2.738 2.013 6.878 1.00 88.56 92 ALA A CA 1
ATOM 657 C C . ALA A 1 92 ? 1.503 1.179 6.485 1.00 88.56 92 ALA A C 1
ATOM 659 O O . ALA A 1 92 ? 0.381 1.688 6.466 1.00 88.56 92 ALA A O 1
ATOM 660 N N . GLN A 1 93 ? 1.697 -0.109 6.204 1.00 89.12 93 GLN A N 1
ATOM 661 C CA . GLN A 1 93 ? 0.642 -1.049 5.833 1.00 89.12 93 GLN A CA 1
ATOM 662 C C . GLN A 1 93 ? -0.310 -1.294 7.004 1.00 89.12 93 GLN A C 1
ATOM 664 O O . GLN A 1 93 ? -1.528 -1.257 6.837 1.00 89.12 93 GLN A O 1
ATOM 669 N N . GLU A 1 94 ? 0.238 -1.450 8.207 1.00 90.69 94 GLU A N 1
ATOM 670 C CA . GLU A 1 94 ? -0.547 -1.631 9.427 1.00 90.69 94 GLU A CA 1
ATOM 671 C C . GLU A 1 94 ? -1.297 -0.369 9.831 1.00 90.69 94 GLU A C 1
ATOM 673 O O . GLU A 1 94 ? -2.429 -0.462 10.292 1.00 90.69 94 GLU A O 1
ATOM 678 N N . ALA A 1 95 ? -0.720 0.813 9.613 1.00 92.50 95 ALA A N 1
ATOM 679 C CA . ALA A 1 95 ? -1.417 2.076 9.826 1.00 92.50 95 ALA A CA 1
ATOM 680 C C . ALA A 1 95 ? -2.657 2.200 8.927 1.00 92.50 95 ALA A C 1
ATOM 682 O O . ALA A 1 95 ? -3.723 2.627 9.378 1.00 92.50 95 ALA A O 1
ATOM 683 N N . ILE A 1 96 ? -2.531 1.802 7.657 1.00 92.69 96 ILE A N 1
ATOM 684 C CA . ILE A 1 96 ? -3.643 1.788 6.698 1.00 92.69 96 ILE A CA 1
ATOM 685 C C . ILE A 1 96 ? -4.682 0.733 7.103 1.00 92.69 96 ILE A C 1
ATOM 687 O O . ILE A 1 96 ? -5.880 1.022 7.106 1.00 92.69 96 ILE A O 1
ATOM 691 N N . ALA A 1 97 ? -4.241 -0.463 7.503 1.00 93.38 97 ALA A N 1
ATOM 692 C CA . ALA A 1 97 ? -5.124 -1.512 8.006 1.00 93.38 97 ALA A CA 1
ATOM 693 C C . ALA A 1 97 ? -5.874 -1.078 9.277 1.00 93.38 97 ALA A C 1
ATOM 695 O O . ALA A 1 97 ? -7.084 -1.271 9.363 1.00 93.38 97 ALA A O 1
ATOM 696 N N . LEU A 1 98 ? -5.197 -0.425 10.226 1.00 95.12 98 LEU A N 1
ATOM 697 C CA . LEU A 1 98 ? -5.804 0.109 11.445 1.00 95.12 98 LEU A CA 1
ATOM 698 C C . LEU A 1 98 ? -6.887 1.142 11.121 1.00 95.12 98 LEU A C 1
ATOM 700 O O . LEU A 1 98 ? -7.976 1.068 11.682 1.00 95.12 98 LEU A O 1
ATOM 704 N N . ALA A 1 99 ? -6.626 2.074 10.202 1.00 95.06 99 ALA A N 1
ATOM 705 C CA . ALA A 1 99 ? -7.604 3.087 9.802 1.00 95.06 99 ALA A CA 1
ATOM 706 C C . ALA A 1 99 ? -8.855 2.479 9.134 1.00 95.06 99 ALA A C 1
ATOM 708 O O . ALA A 1 99 ? -9.969 2.994 9.289 1.00 95.06 99 ALA A O 1
ATOM 709 N N . LEU A 1 100 ? -8.681 1.369 8.409 1.00 93.50 100 LEU A N 1
ATOM 710 C CA . LEU A 1 100 ? -9.777 0.594 7.834 1.00 93.50 100 LEU A CA 1
ATOM 711 C C . LEU A 1 100 ? -10.573 -0.159 8.911 1.00 93.50 100 LEU A C 1
ATOM 713 O O . LEU A 1 100 ? -11.800 -0.065 8.933 1.00 93.50 100 LEU A O 1
ATOM 717 N N . VAL A 1 101 ? -9.892 -0.868 9.817 1.00 94.94 101 VAL A N 1
ATOM 718 C CA . VAL A 1 101 ? -10.530 -1.625 10.909 1.00 94.94 101 VAL A CA 1
ATOM 719 C C . VAL A 1 101 ? -11.260 -0.690 11.872 1.00 94.94 101 VAL A C 1
ATOM 721 O O . VAL A 1 101 ? -12.352 -1.023 12.318 1.00 94.94 101 VAL A O 1
ATOM 724 N N . GLU A 1 102 ? -10.716 0.499 12.139 1.00 95.25 102 GLU A N 1
ATOM 725 C CA . GLU A 1 102 ? -11.389 1.537 12.925 1.00 95.25 102 GLU A CA 1
ATOM 726 C C . GLU A 1 102 ? -12.716 1.962 12.299 1.00 95.25 102 GLU A C 1
ATOM 728 O O . GLU A 1 102 ? -13.715 2.044 13.009 1.00 95.25 102 GLU A O 1
ATOM 733 N N . GLY A 1 103 ? -12.763 2.117 10.972 1.00 92.81 103 GLY A N 1
ATOM 734 C CA . GLY A 1 103 ? -14.006 2.430 10.266 1.00 92.81 103 GLY A CA 1
ATOM 735 C C . GLY A 1 103 ? -15.053 1.331 10.410 1.00 92.81 103 GLY A C 1
ATOM 736 O O . GLY A 1 103 ? -16.199 1.619 10.740 1.00 92.81 103 GLY A O 1
ATOM 737 N N . LEU A 1 104 ? -14.646 0.072 10.231 1.00 93.56 104 LEU A N 1
ATOM 738 C CA . LEU A 1 104 ? -15.533 -1.083 10.405 1.00 93.56 104 LEU A CA 1
ATOM 739 C C . LEU A 1 104 ? -16.026 -1.224 11.852 1.00 93.56 104 LEU A C 1
ATOM 741 O O . LEU A 1 104 ? -17.186 -1.562 12.082 1.00 93.56 104 LEU A O 1
ATOM 745 N N . ALA A 1 105 ? -15.161 -0.963 12.834 1.00 94.56 105 ALA A N 1
ATOM 746 C CA . ALA A 1 105 ? -15.519 -1.031 14.245 1.00 94.56 105 ALA A CA 1
ATOM 747 C C . ALA A 1 105 ? -16.501 0.076 14.639 1.00 94.56 105 ALA A C 1
ATOM 749 O O . ALA A 1 105 ? -17.473 -0.206 15.336 1.00 94.56 105 ALA A O 1
ATOM 750 N N . ALA A 1 106 ? -16.295 1.303 14.151 1.00 92.62 106 ALA A N 1
ATOM 751 C CA . ALA A 1 106 ? -17.205 2.418 14.392 1.00 92.62 106 ALA A CA 1
ATOM 752 C C . ALA A 1 106 ? -18.629 2.112 13.892 1.00 92.62 106 ALA A C 1
ATOM 754 O O . ALA A 1 106 ? -19.595 2.361 14.610 1.00 92.62 106 ALA A O 1
ATOM 755 N N . GLU A 1 107 ? -18.767 1.506 12.710 1.00 91.56 107 GLU A N 1
ATOM 756 C CA . GLU A 1 107 ? -20.069 1.071 12.182 1.00 91.56 107 GLU A CA 1
ATOM 757 C C . GLU A 1 107 ? -20.691 -0.085 12.957 1.00 91.56 107 GLU A C 1
ATOM 759 O O . GLU A 1 107 ? -21.906 -0.144 13.143 1.00 91.56 107 GLU A O 1
ATOM 764 N N . ALA A 1 108 ? -19.861 -1.024 13.405 1.00 93.19 108 ALA A N 1
ATOM 765 C CA . ALA A 1 108 ? -20.307 -2.159 14.196 1.00 93.19 108 ALA A CA 1
ATOM 766 C C . ALA A 1 108 ? -20.695 -1.771 15.635 1.00 93.19 108 ALA A C 1
ATOM 768 O O . ALA A 1 108 ? -21.173 -2.629 16.374 1.00 93.19 108 ALA A O 1
ATOM 769 N N . GLY A 1 109 ? -20.483 -0.513 16.045 1.00 94.06 109 GLY A N 1
ATOM 770 C CA . GLY A 1 109 ? -20.654 -0.072 17.431 1.00 94.06 109 GLY A CA 1
ATOM 771 C C . GLY A 1 109 ? -19.604 -0.657 18.381 1.00 94.06 109 GLY A C 1
ATOM 772 O O . GLY A 1 109 ? -19.829 -0.716 19.587 1.00 94.06 109 GLY A O 1
ATOM 773 N N . ALA A 1 110 ? -18.466 -1.106 17.847 1.00 94.69 110 ALA A N 1
ATOM 774 C CA . ALA A 1 110 ? -17.414 -1.770 18.596 1.00 94.69 110 ALA A CA 1
ATOM 775 C C . ALA A 1 110 ? -16.350 -0.782 19.088 1.00 94.69 110 ALA A C 1
ATOM 777 O O . ALA A 1 110 ? -15.972 0.179 18.412 1.00 94.69 110 ALA A O 1
ATOM 778 N N . THR A 1 111 ? -15.811 -1.045 20.273 1.00 94.25 111 THR A N 1
ATOM 779 C CA . THR A 1 111 ? -14.659 -0.315 20.809 1.00 94.25 111 THR A CA 1
ATOM 780 C C . THR A 1 111 ? -13.348 -0.942 20.339 1.00 94.25 111 THR A C 1
ATOM 782 O O . THR A 1 111 ? -13.243 -2.158 20.198 1.00 94.25 111 THR A O 1
ATOM 785 N N . LEU A 1 112 ? -12.325 -0.118 20.097 1.00 94.44 112 LEU A N 1
ATOM 786 C CA . LEU A 1 112 ? -11.002 -0.597 19.699 1.00 94.44 112 LEU A CA 1
ATOM 787 C C . LEU A 1 112 ? -9.916 -0.196 20.690 1.00 94.44 112 LEU A C 1
ATOM 789 O O . LEU A 1 112 ? -9.873 0.928 21.198 1.00 94.44 112 LEU A O 1
ATOM 793 N N . SER A 1 113 ? -8.987 -1.122 20.882 1.00 93.19 113 SER A N 1
ATOM 794 C CA . SER A 1 113 ? -7.680 -0.889 21.483 1.00 93.19 113 SER A CA 1
ATOM 795 C C . SER A 1 113 ? -6.576 -1.300 20.511 1.00 93.19 113 SER A C 1
ATOM 797 O O . SER A 1 113 ? -6.802 -2.095 19.598 1.00 93.19 113 SER A O 1
ATOM 799 N N . VAL A 1 114 ? -5.381 -0.752 20.699 1.00 90.62 114 VAL A N 1
ATOM 800 C CA . VAL A 1 114 ? -4.181 -1.097 19.934 1.00 90.62 114 VAL A CA 1
ATOM 801 C C . VAL A 1 114 ? -3.179 -1.754 20.870 1.00 90.62 114 VAL A C 1
ATOM 803 O O . VAL A 1 114 ? -2.861 -1.198 21.919 1.00 90.62 114 VAL A O 1
ATOM 806 N N . ALA A 1 115 ? -2.682 -2.923 20.482 1.00 88.50 115 ALA A N 1
ATOM 807 C CA . ALA A 1 115 ? -1.546 -3.592 21.094 1.00 88.50 115 ALA A CA 1
ATOM 808 C C . ALA A 1 115 ? -0.304 -3.305 20.242 1.00 88.50 115 ALA A C 1
ATOM 810 O O . ALA A 1 115 ? -0.064 -3.980 19.237 1.00 88.50 115 ALA A O 1
ATOM 811 N N . LEU A 1 116 ? 0.455 -2.272 20.623 1.00 85.88 116 LEU A N 1
ATOM 812 C CA . LEU A 1 116 ? 1.674 -1.894 19.911 1.00 85.88 116 LEU A CA 1
ATOM 813 C C . LEU A 1 116 ? 2.825 -2.798 20.365 1.00 85.88 116 LEU A C 1
ATOM 815 O O . LEU A 1 116 ? 3.237 -2.767 21.529 1.00 85.88 116 LEU A O 1
ATOM 819 N N . CYS A 1 117 ? 3.315 -3.615 19.439 1.00 82.88 117 CYS A N 1
ATOM 820 C CA . CYS A 1 117 ? 4.481 -4.467 19.620 1.00 82.88 117 CYS A CA 1
ATOM 821 C C . CYS A 1 117 ? 5.731 -3.659 19.272 1.00 82.88 117 CYS A C 1
ATOM 823 O O . CYS A 1 117 ? 5.799 -3.052 18.204 1.00 82.88 117 CYS A O 1
ATOM 825 N N . SER A 1 118 ? 6.728 -3.656 20.151 1.00 71.81 118 SER A N 1
ATOM 826 C CA . SER A 1 118 ? 7.983 -2.942 19.926 1.00 71.81 118 SER A CA 1
ATOM 827 C C . SER A 1 118 ? 9.180 -3.872 20.063 1.00 71.81 118 SER A C 1
ATOM 829 O O . SER A 1 118 ? 9.165 -4.858 20.802 1.00 71.81 118 SER A O 1
ATOM 831 N N . TRP A 1 119 ? 10.243 -3.549 19.331 1.00 65.25 119 TRP A N 1
ATOM 832 C CA . TRP A 1 119 ? 11.555 -4.141 19.548 1.00 65.25 119 TRP A CA 1
ATOM 833 C C . TRP A 1 119 ? 12.265 -3.354 20.659 1.00 65.25 119 TRP A C 1
ATOM 835 O O . TRP A 1 119 ? 12.279 -2.126 20.632 1.00 65.25 119 TRP A O 1
ATOM 845 N N . GLY A 1 120 ? 12.825 -4.044 21.655 1.00 50.44 120 GLY A N 1
ATOM 846 C CA . GLY A 1 120 ? 13.362 -3.418 22.866 1.00 50.44 120 GLY A CA 1
ATOM 847 C C . GLY A 1 120 ? 14.436 -2.338 22.640 1.00 50.44 120 GLY A C 1
ATOM 848 O O . GLY A 1 120 ? 15.316 -2.487 21.797 1.00 50.44 120 GLY A O 1
ATOM 849 N N . GLY A 1 121 ? 14.385 -1.291 23.474 1.00 43.41 121 GLY A N 1
ATOM 850 C CA . GLY A 1 121 ? 15.553 -0.574 24.011 1.00 43.41 121 GLY A CA 1
ATOM 851 C C . GLY A 1 121 ? 16.325 0.415 23.128 1.00 43.41 121 GLY A C 1
ATOM 852 O O . GLY A 1 121 ? 17.334 0.926 23.601 1.00 43.41 121 GLY A O 1
ATOM 853 N N . GLY A 1 122 ? 15.908 0.697 21.893 1.00 38.94 122 GLY A N 1
ATOM 854 C CA . GLY A 1 122 ? 16.551 1.713 21.048 1.00 38.94 122 GLY A CA 1
ATOM 855 C C . GLY A 1 122 ? 15.795 3.039 21.062 1.00 38.94 122 GLY A C 1
ATOM 856 O O . GLY A 1 122 ? 14.581 3.047 20.866 1.00 38.94 122 GLY A O 1
ATOM 857 N N . ASP A 1 123 ? 16.506 4.148 21.271 1.00 33.34 123 ASP A N 1
ATOM 858 C CA . ASP A 1 123 ? 15.973 5.511 21.226 1.00 33.34 123 ASP A CA 1
ATOM 859 C C . ASP A 1 123 ? 15.130 5.762 19.963 1.00 33.34 123 ASP A C 1
ATOM 861 O O . ASP A 1 123 ? 15.654 5.864 18.856 1.00 33.34 123 ASP A O 1
ATOM 865 N N . GLY A 1 124 ? 13.812 5.882 20.145 1.00 37.75 124 GLY A N 1
ATOM 866 C CA . GLY A 1 124 ? 12.940 6.815 19.419 1.00 37.75 124 GLY A CA 1
ATOM 867 C C . GLY A 1 124 ? 12.868 6.749 17.889 1.00 37.75 124 GLY A C 1
ATOM 868 O O . GLY A 1 124 ? 12.315 7.664 17.284 1.00 37.75 124 GLY A O 1
ATOM 869 N N . GLY A 1 125 ? 13.399 5.715 17.243 1.00 40.94 125 GLY A N 1
ATOM 870 C CA . GLY A 1 125 ? 13.317 5.542 15.798 1.00 40.94 125 GLY A CA 1
ATOM 871 C C . GLY A 1 125 ? 12.182 4.600 15.429 1.00 40.94 125 GLY A C 1
ATOM 872 O O . GLY A 1 125 ? 12.293 3.399 15.656 1.00 40.94 125 GLY A O 1
ATOM 873 N N . ALA A 1 126 ? 11.116 5.127 14.823 1.00 47.06 126 ALA A N 1
ATOM 874 C CA . ALA A 1 126 ? 10.086 4.347 14.143 1.00 47.06 126 ALA A CA 1
ATOM 875 C C . ALA A 1 126 ? 10.704 3.559 12.970 1.00 47.06 126 ALA A C 1
ATOM 877 O O . ALA A 1 126 ? 10.591 3.943 11.804 1.00 47.06 126 ALA A O 1
ATOM 878 N N . GLU A 1 127 ? 11.409 2.465 13.256 1.00 54.56 127 GLU A N 1
ATOM 879 C CA . GLU A 1 127 ? 11.722 1.476 12.237 1.00 54.56 127 GLU A CA 1
ATOM 880 C C . GLU A 1 127 ? 10.387 0.866 11.809 1.00 54.56 127 GLU A C 1
ATOM 882 O O . GLU A 1 127 ? 9.833 0.036 12.522 1.00 54.56 127 GLU A O 1
ATOM 887 N N . GLY A 1 128 ? 9.852 1.329 10.673 1.00 59.81 128 GLY A N 1
ATOM 888 C CA . GLY A 1 128 ? 8.576 0.913 10.078 1.00 59.81 128 GLY A CA 1
ATOM 889 C C . GLY A 1 128 ? 8.555 -0.550 9.632 1.00 59.81 128 GLY A C 1
ATOM 890 O O . GLY A 1 128 ? 8.391 -0.843 8.450 1.00 59.81 128 GLY A O 1
ATOM 891 N N . ARG A 1 129 ? 8.770 -1.466 10.573 1.00 74.94 129 ARG A N 1
ATOM 892 C CA . ARG A 1 129 ? 8.661 -2.914 10.416 1.00 74.94 129 ARG A CA 1
ATOM 893 C C . ARG A 1 129 ? 7.228 -3.329 10.708 1.00 74.94 129 ARG A C 1
ATOM 895 O O . ARG A 1 129 ? 6.597 -2.772 11.600 1.00 74.94 129 ARG A O 1
ATOM 902 N N . GLY A 1 130 ? 6.722 -4.304 9.962 1.00 80.69 130 GLY A N 1
ATOM 903 C CA . GLY A 1 130 ? 5.448 -4.942 10.286 1.00 80.69 130 GLY A CA 1
ATOM 904 C C . GLY A 1 130 ? 5.592 -6.019 11.363 1.00 80.69 130 GLY A C 1
ATOM 905 O O . GLY A 1 130 ? 6.676 -6.552 11.600 1.00 80.69 130 GLY A O 1
ATOM 906 N N . LEU A 1 131 ? 4.470 -6.414 11.958 1.00 83.06 131 LEU A N 1
ATOM 907 C CA . LEU A 1 131 ? 4.330 -7.494 12.933 1.00 83.06 131 LEU A CA 1
ATOM 908 C C . LEU A 1 131 ? 4.921 -8.812 12.414 1.00 83.06 131 LEU A C 1
ATOM 910 O O . LEU A 1 131 ? 5.544 -9.556 13.163 1.00 83.06 131 LEU A O 1
ATOM 914 N N . ALA A 1 132 ? 4.785 -9.076 11.110 1.00 79.69 132 ALA A N 1
ATOM 915 C CA . ALA A 1 132 ? 5.330 -10.266 10.454 1.00 79.69 132 ALA A CA 1
ATOM 916 C C . ALA A 1 132 ? 6.871 -10.316 10.416 1.00 79.69 132 ALA A C 1
ATOM 918 O O . ALA A 1 132 ? 7.438 -11.359 10.092 1.00 79.69 132 ALA A O 1
ATOM 919 N N . GLU A 1 133 ? 7.540 -9.201 10.710 1.00 79.12 133 GLU A N 1
ATOM 920 C CA . GLU A 1 133 ? 9.000 -9.066 10.722 1.00 79.12 133 GLU A CA 1
ATOM 921 C C . GLU A 1 133 ? 9.574 -9.051 12.143 1.00 79.12 133 GLU A C 1
ATOM 923 O O . GLU A 1 133 ? 10.795 -9.010 12.321 1.00 79.12 133 GLU A O 1
ATOM 928 N N . LEU A 1 134 ? 8.703 -9.055 13.155 1.00 77.75 134 LEU A N 1
ATOM 929 C CA . LEU A 1 134 ? 9.114 -9.071 14.545 1.00 77.75 134 LEU A CA 1
ATOM 930 C C . LEU A 1 134 ? 9.508 -10.489 14.987 1.00 77.75 134 LEU A C 1
ATOM 932 O O . LEU A 1 134 ? 8.907 -11.479 14.562 1.00 77.75 134 LEU A O 1
ATOM 936 N N . PRO A 1 135 ? 10.517 -10.611 15.865 1.00 76.06 135 PRO A N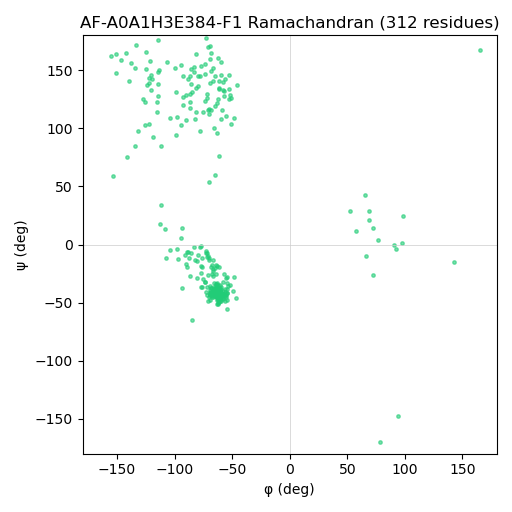 1
ATOM 937 C CA . PRO A 1 135 ? 10.886 -11.876 16.462 1.00 76.06 135 PRO A CA 1
ATOM 938 C C . PRO A 1 135 ? 9.823 -12.245 17.507 1.00 76.06 135 PRO A C 1
ATOM 940 O O . PRO A 1 135 ? 9.218 -11.348 18.103 1.00 76.06 135 PRO A O 1
ATOM 943 N N . PRO A 1 136 ? 9.646 -13.536 17.830 1.00 75.62 136 PRO A N 1
ATOM 944 C CA . PRO A 1 136 ? 8.645 -13.968 18.806 1.00 75.62 136 PRO A CA 1
ATOM 945 C C . PRO A 1 136 ? 8.715 -13.237 20.159 1.00 75.62 136 PRO A C 1
ATOM 947 O O . PRO A 1 136 ? 7.684 -12.926 20.744 1.00 75.62 136 PRO A O 1
ATOM 950 N N . ALA A 1 137 ? 9.918 -12.884 20.627 1.00 74.88 137 ALA A N 1
ATOM 951 C CA . ALA A 1 137 ? 10.116 -12.172 21.892 1.00 74.88 137 ALA A CA 1
ATOM 952 C C . ALA A 1 137 ? 9.500 -10.757 21.931 1.00 74.88 137 ALA A C 1
ATOM 954 O O . ALA A 1 137 ? 9.171 -10.268 23.005 1.00 74.88 137 ALA A O 1
ATOM 955 N N . ALA A 1 138 ? 9.316 -10.096 20.784 1.00 72.50 138 ALA A N 1
ATOM 956 C CA . ALA A 1 138 ? 8.668 -8.781 20.717 1.00 72.50 138 ALA A CA 1
ATOM 957 C C . ALA A 1 138 ? 7.128 -8.869 20.773 1.00 72.50 138 ALA A C 1
ATOM 959 O O . ALA A 1 138 ? 6.453 -7.848 20.893 1.00 72.50 138 ALA A O 1
ATOM 960 N N . LEU A 1 139 ? 6.566 -10.082 20.687 1.00 72.38 139 LEU A N 1
ATOM 961 C CA . LEU A 1 139 ? 5.122 -10.340 20.638 1.00 72.38 139 LEU A CA 1
ATOM 962 C C . LEU A 1 139 ? 4.533 -10.697 22.014 1.00 72.38 139 LEU A C 1
ATOM 964 O O . LEU A 1 139 ? 3.318 -10.714 22.175 1.00 72.38 139 LEU A O 1
ATOM 968 N N . THR A 1 140 ? 5.361 -10.993 23.019 1.00 66.25 140 THR A N 1
ATOM 969 C CA . THR A 1 140 ? 4.906 -11.571 24.299 1.00 66.25 140 THR A CA 1
ATOM 970 C C . THR A 1 140 ? 4.333 -10.561 25.299 1.00 66.25 140 THR A C 1
ATOM 972 O O . THR A 1 140 ? 3.723 -10.976 26.279 1.00 66.25 140 THR A O 1
ATOM 975 N N . ALA A 1 141 ? 4.537 -9.251 25.112 1.00 70.44 141 ALA A N 1
ATOM 976 C CA . ALA A 1 141 ? 4.083 -8.233 26.071 1.00 70.44 141 ALA A CA 1
ATOM 977 C C . ALA A 1 141 ? 3.831 -6.851 25.428 1.00 70.44 141 ALA A C 1
ATOM 979 O O . ALA A 1 141 ? 4.467 -5.869 25.822 1.00 70.44 141 ALA A O 1
ATOM 980 N N . PRO A 1 142 ? 2.937 -6.732 24.429 1.00 79.31 142 PRO A N 1
ATOM 981 C CA . PRO A 1 142 ? 2.657 -5.434 23.833 1.00 79.31 142 PRO A CA 1
ATOM 982 C C . PRO A 1 142 ? 1.932 -4.516 24.816 1.00 79.31 142 PRO A C 1
ATOM 984 O O . PRO A 1 142 ? 1.109 -4.946 25.630 1.00 79.31 142 PRO A O 1
ATOM 987 N N . ARG A 1 143 ? 2.177 -3.212 24.686 1.00 81.56 143 ARG A N 1
ATOM 988 C CA . ARG A 1 143 ? 1.400 -2.211 25.414 1.00 81.56 143 ARG A CA 1
ATOM 989 C C . ARG A 1 143 ? 0.029 -2.083 24.758 1.00 81.56 143 ARG A C 1
ATOM 991 O O . ARG A 1 143 ? -0.079 -1.598 23.632 1.00 81.56 143 ARG A O 1
ATOM 998 N N . VAL A 1 144 ? -1.015 -2.476 25.483 1.00 88.38 144 VAL A N 1
ATOM 999 C CA . VAL A 1 144 ? -2.404 -2.303 25.045 1.00 88.38 144 VAL A CA 1
ATOM 1000 C C . VAL A 1 144 ? -2.902 -0.924 25.461 1.00 88.38 144 VAL A C 1
ATOM 1002 O O . VAL A 1 144 ? -2.891 -0.581 26.641 1.00 88.38 144 VAL A O 1
ATOM 1005 N N . THR A 1 145 ? -3.342 -0.128 24.491 1.00 91.94 145 THR A N 1
ATOM 1006 C CA . THR A 1 145 ? -3.855 1.230 24.705 1.00 91.94 145 THR A CA 1
ATOM 1007 C C . THR A 1 145 ? -5.224 1.366 24.050 1.00 91.94 145 THR A C 1
ATOM 1009 O O . THR A 1 145 ? -5.382 1.082 22.863 1.00 91.94 145 THR A O 1
ATOM 1012 N N . ALA A 1 146 ? -6.233 1.788 24.813 1.00 93.69 146 ALA A N 1
ATOM 1013 C CA . ALA A 1 146 ? -7.555 2.076 24.265 1.00 93.69 146 ALA A CA 1
ATOM 1014 C C . ALA A 1 146 ? -7.501 3.298 23.334 1.00 93.69 146 ALA A C 1
ATOM 1016 O O . ALA A 1 146 ? -6.817 4.277 23.632 1.00 93.69 146 ALA A O 1
ATOM 1017 N N . LEU A 1 147 ? -8.234 3.256 22.218 1.00 94.44 147 LEU A N 1
ATOM 1018 C CA . LEU A 1 147 ? -8.351 4.408 21.327 1.00 94.44 147 LEU A CA 1
ATOM 1019 C C . LEU A 1 147 ? -9.409 5.374 21.863 1.00 94.44 147 LEU A C 1
ATOM 1021 O O . LEU A 1 147 ? -10.612 5.091 21.794 1.00 94.44 147 LEU A O 1
ATOM 1025 N N . ASP A 1 148 ? -8.948 6.514 22.374 1.00 94.06 148 ASP A N 1
ATOM 1026 C CA . ASP A 1 148 ? -9.799 7.624 22.795 1.00 94.06 148 ASP A CA 1
ATOM 1027 C C . ASP A 1 148 ? -10.406 8.386 21.597 1.00 94.06 148 ASP A C 1
ATOM 1029 O O . ASP A 1 148 ? -10.152 8.081 20.426 1.00 94.06 148 ASP A O 1
ATOM 1033 N N . ALA A 1 149 ? -11.234 9.394 21.883 1.00 94.06 149 ALA A N 1
ATOM 1034 C CA . ALA A 1 149 ? -11.891 10.194 20.849 1.00 94.06 149 ALA A CA 1
ATOM 1035 C C . ALA A 1 149 ? -10.896 10.956 19.949 1.00 94.06 149 ALA A C 1
ATOM 1037 O O . ALA A 1 149 ? -11.136 11.097 18.750 1.00 94.06 149 ALA A O 1
ATOM 1038 N N . SER A 1 150 ? -9.768 11.415 20.501 1.00 95.31 150 SER A N 1
ATOM 1039 C CA . SER A 1 150 ? -8.730 12.145 19.759 1.00 95.31 150 SER A CA 1
ATOM 1040 C C . SER A 1 150 ? -7.999 11.221 18.784 1.00 95.31 150 SER A C 1
ATOM 1042 O O . SER A 1 150 ? -7.821 11.554 17.610 1.00 95.31 150 SER A O 1
ATOM 1044 N N . ALA A 1 151 ? -7.627 10.025 19.239 1.00 94.94 151 ALA A N 1
ATOM 1045 C CA . ALA A 1 151 ? -6.991 8.996 18.433 1.00 94.94 151 ALA A CA 1
ATOM 1046 C C . ALA A 1 151 ? -7.907 8.535 17.288 1.00 94.94 151 ALA A C 1
ATOM 1048 O O . ALA A 1 151 ? -7.469 8.467 16.137 1.00 94.94 151 ALA A O 1
ATOM 1049 N N . ARG A 1 152 ? -9.197 8.309 17.569 1.00 95.12 152 ARG A N 1
ATOM 1050 C CA . ARG A 1 152 ? -10.197 7.967 16.541 1.00 95.12 152 ARG A CA 1
ATOM 1051 C C . ARG A 1 152 ? -10.369 9.078 15.511 1.00 95.12 152 ARG A C 1
ATOM 1053 O O . ARG A 1 152 ? -10.320 8.806 14.316 1.00 95.12 152 ARG A O 1
ATOM 1060 N N . ALA A 1 153 ? -10.467 10.338 15.941 1.00 95.31 153 ALA A N 1
ATOM 1061 C CA . ALA A 1 153 ? -10.552 11.474 15.021 1.00 95.31 153 ALA A CA 1
ATOM 1062 C C . ALA A 1 153 ? -9.322 11.573 14.094 1.00 95.31 153 ALA A C 1
ATOM 1064 O O . ALA A 1 153 ? -9.451 11.889 12.910 1.00 95.31 153 ALA A O 1
ATOM 1065 N N . ARG A 1 154 ? -8.122 11.253 14.597 1.00 96.19 154 ARG A N 1
ATOM 1066 C CA . ARG A 1 154 ? -6.894 11.201 13.783 1.00 96.19 154 ARG A CA 1
ATOM 1067 C C . ARG A 1 154 ? -6.918 10.062 12.766 1.00 96.19 154 ARG A C 1
ATOM 1069 O O . ARG A 1 154 ? -6.553 10.292 11.614 1.00 96.19 154 ARG A O 1
ATOM 1076 N N . LEU A 1 155 ? -7.362 8.867 13.161 1.00 96.00 155 LEU A N 1
ATOM 1077 C CA . LEU A 1 155 ? -7.517 7.730 12.246 1.00 96.00 155 LEU A CA 1
ATOM 1078 C C . LEU A 1 155 ? -8.577 8.002 11.175 1.00 96.00 155 LEU A C 1
ATOM 1080 O O . LEU A 1 155 ? -8.335 7.710 10.005 1.00 96.00 155 LEU A O 1
ATOM 1084 N N . ALA A 1 156 ? -9.694 8.634 11.541 1.00 94.81 156 ALA A N 1
ATOM 1085 C CA . ALA A 1 156 ? -10.720 9.064 10.598 1.00 94.81 156 ALA A CA 1
ATOM 1086 C C . ALA A 1 156 ? -10.154 10.054 9.567 1.00 94.81 156 ALA A C 1
ATOM 1088 O O . ALA A 1 156 ? -10.277 9.817 8.366 1.00 94.81 156 ALA A O 1
ATOM 1089 N N . ARG A 1 157 ? -9.426 11.090 10.011 1.00 95.94 157 ARG A N 1
ATOM 1090 C CA . ARG A 1 157 ? -8.753 12.043 9.111 1.00 95.94 157 ARG A CA 1
ATOM 1091 C C . ARG A 1 157 ? -7.714 11.363 8.212 1.00 95.94 157 ARG A C 1
ATOM 1093 O O . ARG A 1 157 ? -7.591 11.711 7.039 1.00 95.94 157 ARG A O 1
ATOM 1100 N N . PHE A 1 158 ? -6.957 10.400 8.739 1.00 95.88 158 PHE A N 1
ATOM 1101 C CA . PHE A 1 158 ? -6.001 9.629 7.944 1.00 95.88 158 PHE A CA 1
ATOM 1102 C C . PHE A 1 158 ? -6.709 8.776 6.884 1.00 95.88 158 PHE A C 1
ATOM 1104 O O . PHE A 1 158 ? -6.313 8.807 5.721 1.00 95.88 158 PHE A O 1
ATOM 1111 N N . ARG A 1 159 ? -7.806 8.095 7.237 1.00 94.44 159 ARG A N 1
ATOM 1112 C CA . ARG A 1 159 ? -8.650 7.346 6.293 1.00 94.44 159 ARG A CA 1
ATOM 1113 C C . ARG A 1 159 ? -9.224 8.242 5.199 1.00 94.44 159 ARG A C 1
ATOM 1115 O O . ARG A 1 159 ? -9.154 7.884 4.025 1.00 94.44 159 ARG A O 1
ATOM 1122 N N . GLU A 1 160 ? -9.771 9.398 5.563 1.00 92.94 160 GLU A N 1
ATOM 1123 C CA . GLU A 1 160 ? -10.284 10.383 4.606 1.00 92.94 160 GLU A CA 1
ATOM 1124 C C . GLU A 1 160 ? -9.190 10.825 3.631 1.00 92.94 160 GLU A C 1
ATOM 1126 O O . GLU A 1 160 ? -9.404 10.815 2.420 1.00 92.94 160 GLU A O 1
ATOM 1131 N N . ALA A 1 161 ? -7.993 11.127 4.140 1.00 93.88 161 ALA A N 1
ATOM 1132 C CA . ALA A 1 161 ? -6.846 11.493 3.318 1.00 93.88 161 ALA A CA 1
ATOM 1133 C C . ALA A 1 161 ? -6.393 10.356 2.380 1.00 93.88 161 ALA A C 1
ATOM 1135 O O . ALA A 1 161 ? -6.033 10.625 1.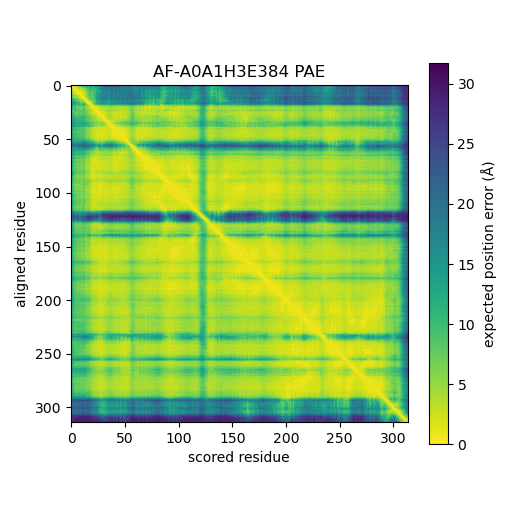236 1.00 93.88 161 ALA A O 1
ATOM 1136 N N . LEU A 1 162 ? -6.443 9.096 2.829 1.00 91.12 162 LEU A N 1
ATOM 1137 C CA . LEU A 1 162 ? -6.131 7.919 2.006 1.00 91.12 162 LEU A CA 1
ATOM 1138 C C . LEU A 1 162 ? -7.130 7.703 0.862 1.00 91.12 162 LEU A C 1
ATOM 1140 O O . LEU A 1 162 ? -6.739 7.205 -0.189 1.00 91.12 162 LEU A O 1
ATOM 1144 N N . CYS A 1 163 ? -8.401 8.055 1.070 1.00 88.19 163 CYS A N 1
ATOM 1145 C CA . CYS A 1 163 ? -9.466 7.900 0.073 1.00 88.19 163 CYS A CA 1
ATOM 1146 C C . CYS A 1 163 ? -9.638 9.141 -0.822 1.00 88.19 163 CYS A C 1
ATOM 1148 O O . CYS A 1 163 ? -10.410 9.119 -1.783 1.00 88.19 163 CYS A O 1
ATOM 1150 N N . ALA A 1 164 ? -8.970 10.250 -0.496 1.00 88.62 164 ALA A N 1
ATOM 1151 C CA . ALA A 1 164 ? -9.133 11.515 -1.194 1.00 88.62 164 ALA A CA 1
ATOM 1152 C C . ALA A 1 164 ? -8.471 11.509 -2.579 1.00 88.62 164 ALA A C 1
ATOM 1154 O O . ALA A 1 164 ? -7.385 10.972 -2.785 1.00 88.62 164 ALA A O 1
ATOM 1155 N N . ARG A 1 165 ? -9.080 12.241 -3.522 1.00 83.38 165 ARG A N 1
ATOM 1156 C CA . ARG A 1 165 ? -8.505 12.489 -4.858 1.00 83.38 165 ARG A CA 1
ATOM 1157 C C . ARG A 1 165 ? -7.303 13.444 -4.860 1.00 83.38 165 ARG A C 1
ATOM 1159 O O . ARG A 1 165 ? -6.693 13.660 -5.902 1.00 83.38 165 ARG A O 1
ATOM 1166 N N . SER A 1 166 ? -6.983 14.056 -3.726 1.00 86.62 166 SER A N 1
ATOM 1167 C CA . SER A 1 166 ? -5.910 15.038 -3.606 1.00 86.62 166 SER A CA 1
ATOM 1168 C C . SER A 1 166 ? -4.883 14.589 -2.564 1.00 86.62 166 SER A C 1
ATOM 1170 O O . SER A 1 166 ? -5.289 14.127 -1.498 1.00 86.62 166 SER A O 1
ATOM 1172 N N . PRO A 1 167 ? -3.564 14.755 -2.812 1.00 88.94 167 PRO A N 1
ATOM 1173 C CA . PRO A 1 167 ? -2.529 14.538 -1.796 1.00 88.94 167 PRO A CA 1
ATOM 1174 C C . PRO A 1 167 ? -2.666 15.320 -0.511 1.00 88.94 167 PRO A C 1
ATOM 1176 O O . PRO A 1 167 ? -2.108 14.882 0.489 1.00 88.94 167 PRO A O 1
ATOM 1179 N N . LEU A 1 168 ? -3.271 16.507 -0.566 1.00 92.19 168 LEU A N 1
ATOM 1180 C CA . LEU A 1 168 ? -2.997 17.559 0.415 1.00 92.19 168 LEU A CA 1
ATOM 1181 C C . LEU A 1 168 ? -3.284 17.103 1.853 1.00 92.19 168 LEU A C 1
ATOM 1183 O O . LEU A 1 168 ? -2.577 17.481 2.783 1.00 92.19 168 LEU A O 1
ATOM 1187 N N . GLY A 1 169 ? -4.282 16.230 2.036 1.00 94.94 169 GLY A N 1
ATOM 1188 C CA . GLY A 1 169 ? -4.573 15.616 3.331 1.00 94.94 169 GLY A CA 1
ATOM 1189 C C . GLY A 1 169 ? -3.428 14.741 3.852 1.00 94.94 169 GLY A C 1
ATOM 1190 O O . GLY A 1 169 ? -3.050 14.870 5.015 1.00 94.94 169 GLY A O 1
ATOM 1191 N N . LEU A 1 170 ? -2.850 13.889 2.999 1.00 94.25 170 LEU A N 1
ATOM 1192 C CA . LEU A 1 170 ? -1.703 13.046 3.349 1.00 94.25 170 LEU A CA 1
ATOM 1193 C C . LEU A 1 170 ? -0.436 13.879 3.551 1.00 94.25 170 LEU A C 1
ATOM 1195 O O . LEU A 1 170 ? 0.304 13.605 4.487 1.00 94.25 170 LEU A O 1
ATOM 1199 N N . GLU A 1 171 ? -0.204 14.905 2.728 1.00 95.25 171 GLU A N 1
ATOM 1200 C CA . GLU A 1 171 ? 0.937 15.822 2.881 1.00 95.25 171 GLU A CA 1
ATOM 1201 C C . GLU A 1 171 ? 0.874 16.565 4.217 1.00 95.25 171 GLU A C 1
ATOM 1203 O O . GLU A 1 171 ? 1.859 16.603 4.953 1.00 95.25 171 GLU A O 1
ATOM 1208 N N . GLY A 1 172 ? -0.307 17.067 4.589 1.00 97.19 172 GLY A N 1
ATOM 1209 C CA . GLY A 1 172 ? -0.515 17.705 5.887 1.00 97.19 172 GLY A CA 1
ATOM 1210 C C . GLY A 1 172 ? -0.270 16.758 7.065 1.00 97.19 172 GLY A C 1
ATOM 1211 O O . GLY A 1 172 ? 0.275 17.178 8.083 1.00 97.19 172 GLY A O 1
ATOM 1212 N N . ILE A 1 173 ? -0.639 15.479 6.942 1.00 96.94 173 ILE A N 1
ATOM 1213 C CA . ILE A 1 173 ? -0.375 14.470 7.982 1.00 96.94 173 ILE A CA 1
ATOM 1214 C C . ILE A 1 173 ? 1.117 14.124 8.039 1.00 96.94 173 ILE A C 1
ATOM 1216 O O . ILE A 1 173 ? 1.676 14.061 9.129 1.00 96.94 173 ILE A O 1
ATOM 1220 N N . ALA A 1 174 ? 1.768 13.946 6.889 1.00 95.31 174 ALA A N 1
ATOM 1221 C CA . ALA A 1 174 ? 3.189 13.619 6.795 1.00 95.31 174 ALA A CA 1
ATOM 1222 C C . ALA A 1 174 ? 4.093 14.733 7.349 1.00 95.31 174 ALA A C 1
ATOM 1224 O O . ALA A 1 174 ? 5.107 14.438 7.972 1.00 95.31 174 ALA A O 1
ATOM 1225 N N . GLY A 1 175 ? 3.717 16.001 7.147 1.00 95.69 175 GLY A N 1
ATOM 1226 C CA . GLY A 1 175 ? 4.440 17.165 7.673 1.00 95.69 175 GLY A CA 1
ATOM 1227 C C . GLY A 1 175 ? 4.108 17.531 9.124 1.00 95.69 175 GLY A C 1
ATOM 1228 O O . GLY A 1 175 ? 4.673 18.486 9.652 1.00 95.69 175 GLY A O 1
ATOM 1229 N N . SER A 1 176 ? 3.181 16.817 9.770 1.00 94.56 176 SER A N 1
ATOM 1230 C CA . SER A 1 176 ? 2.813 17.071 11.166 1.00 94.56 176 SER A CA 1
ATOM 1231 C C . SER A 1 176 ? 3.789 16.391 12.134 1.00 94.56 176 SER A C 1
ATOM 1233 O O . SER A 1 176 ? 4.281 15.300 11.836 1.00 94.56 176 SER A O 1
ATOM 1235 N N . PRO A 1 177 ? 4.031 16.966 13.329 1.00 93.38 177 PRO A N 1
ATOM 1236 C CA . PRO A 1 177 ? 4.786 16.271 14.365 1.00 93.38 177 PRO A CA 1
ATOM 1237 C C . PRO A 1 177 ? 4.087 14.954 14.757 1.00 93.38 177 PRO A C 1
ATOM 1239 O O . PRO A 1 177 ? 2.847 14.908 14.769 1.00 93.38 177 PRO A O 1
ATOM 1242 N N . PRO A 1 178 ? 4.847 13.893 15.102 1.00 90.12 178 PRO A N 1
ATOM 1243 C CA . PRO A 1 178 ? 4.281 12.651 15.615 1.00 90.12 178 PRO A CA 1
ATOM 1244 C C . PRO A 1 178 ? 3.336 12.918 16.794 1.00 90.12 178 PRO A C 1
ATOM 1246 O O . PRO A 1 178 ? 3.715 13.631 17.728 1.00 90.12 178 PRO A O 1
ATOM 1249 N N . PRO A 1 179 ? 2.096 12.396 16.769 1.00 89.38 179 PRO A N 1
ATOM 1250 C CA . PRO A 1 179 ? 1.226 12.470 17.933 1.00 89.38 179 PRO A CA 1
ATOM 1251 C C . PRO A 1 179 ? 1.759 11.567 19.053 1.00 89.38 179 PRO A C 1
ATOM 1253 O O . PRO A 1 179 ? 2.654 10.748 18.847 1.00 89.38 179 PRO A O 1
ATOM 1256 N N . ALA A 1 180 ? 1.157 11.681 20.236 1.00 87.69 180 ALA A N 1
ATOM 1257 C CA . ALA A 1 180 ? 1.386 10.714 21.301 1.00 87.69 180 ALA A CA 1
ATOM 1258 C C . ALA A 1 180 ? 0.981 9.290 20.867 1.00 87.69 180 ALA A C 1
ATOM 1260 O O . ALA A 1 180 ? 0.143 9.093 19.977 1.00 87.69 180 ALA A O 1
ATOM 1261 N N . GLU A 1 181 ? 1.562 8.297 21.539 1.00 85.31 181 GLU A N 1
ATOM 1262 C CA . GLU A 1 181 ? 1.148 6.898 21.419 1.00 85.31 181 GLU A CA 1
ATOM 1263 C C . GLU A 1 181 ? -0.370 6.736 21.654 1.00 85.31 181 GLU A C 1
ATOM 1265 O O . GLU A 1 181 ? -0.940 7.465 22.472 1.00 85.31 181 GLU A O 1
ATOM 1270 N N . PRO A 1 182 ? -1.047 5.797 20.962 1.00 89.06 182 PRO A N 1
ATOM 1271 C CA . PRO A 1 182 ? -0.477 4.704 20.168 1.00 89.06 182 PRO A CA 1
ATOM 1272 C C . PRO A 1 182 ? -0.297 5.023 18.672 1.00 89.06 182 PRO A C 1
ATOM 1274 O O . PRO A 1 182 ? -0.171 4.105 17.872 1.00 89.06 182 PRO A O 1
ATOM 1277 N N . LEU A 1 183 ? -0.386 6.293 18.251 1.00 91.94 183 LEU A N 1
ATOM 1278 C CA . LEU A 1 183 ? -0.475 6.672 16.828 1.00 91.94 183 LEU A CA 1
ATOM 1279 C C . LEU A 1 183 ? 0.758 7.419 16.299 1.00 91.94 183 LEU A C 1
ATOM 1281 O O . LEU A 1 183 ? 0.682 8.065 15.249 1.00 91.94 183 LEU A O 1
ATOM 1285 N N . ALA A 1 184 ? 1.892 7.347 17.001 1.00 90.25 184 ALA A N 1
ATOM 1286 C CA . ALA A 1 184 ? 3.111 8.079 16.649 1.00 90.25 184 ALA A CA 1
ATOM 1287 C C . ALA A 1 184 ? 3.615 7.775 15.219 1.00 90.25 184 ALA A C 1
ATOM 1289 O O . ALA A 1 184 ? 4.240 8.621 14.583 1.00 90.25 184 ALA A O 1
ATOM 1290 N N . PHE A 1 185 ? 3.276 6.602 14.671 1.00 88.31 185 PHE A N 1
ATOM 1291 C CA . PHE A 1 185 ? 3.660 6.155 13.328 1.00 88.31 185 PHE A CA 1
ATOM 1292 C C . PHE 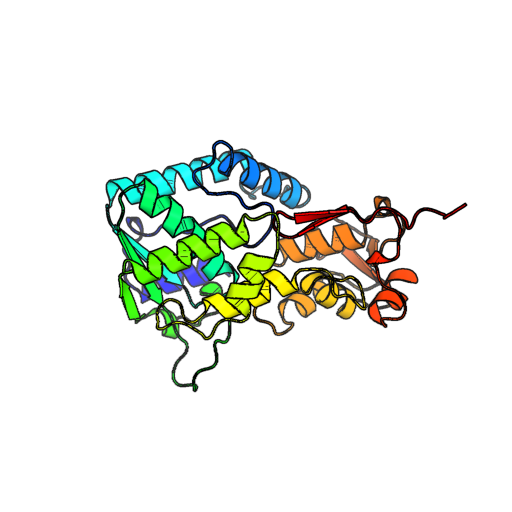A 1 185 ? 2.871 6.795 12.167 1.00 88.31 185 PHE A C 1
ATOM 1294 O O . PHE A 1 185 ? 3.266 6.640 11.009 1.00 88.31 185 PHE A O 1
ATOM 1301 N N . LEU A 1 186 ? 1.763 7.508 12.419 1.00 92.75 186 LEU A N 1
ATOM 1302 C CA . LEU A 1 186 ? 0.890 8.000 11.339 1.00 92.75 186 LEU A CA 1
ATOM 1303 C C . LEU A 1 186 ? 1.577 8.956 10.341 1.00 92.75 186 LEU A C 1
ATOM 1305 O O . LEU A 1 186 ? 1.379 8.763 9.137 1.00 92.75 186 LEU A O 1
ATOM 1309 N N . PRO A 1 187 ? 2.397 9.945 10.756 1.00 93.31 187 PRO A N 1
ATOM 1310 C CA . PRO A 1 187 ? 3.104 10.800 9.798 1.00 93.31 187 PRO A CA 1
ATOM 1311 C C . PRO A 1 187 ? 4.060 10.015 8.895 1.00 93.31 187 PRO A C 1
ATOM 1313 O O . PRO A 1 187 ? 4.079 10.223 7.682 1.00 93.31 187 PRO A O 1
ATOM 1316 N N . ALA A 1 188 ? 4.794 9.049 9.457 1.00 90.25 188 ALA A N 1
ATOM 1317 C CA . ALA A 1 188 ? 5.698 8.192 8.693 1.00 90.25 188 ALA A CA 1
ATOM 1318 C C . ALA A 1 188 ? 4.937 7.294 7.703 1.00 90.25 188 ALA A C 1
ATOM 1320 O O . ALA A 1 188 ? 5.365 7.128 6.558 1.00 90.25 188 ALA A O 1
ATOM 1321 N N . ALA A 1 189 ? 3.774 6.766 8.098 1.00 91.00 189 ALA A N 1
ATOM 1322 C CA . ALA A 1 189 ? 2.895 6.013 7.207 1.00 91.00 189 ALA A CA 1
ATOM 1323 C C . ALA A 1 189 ? 2.365 6.877 6.047 1.00 91.00 189 ALA A C 1
ATOM 1325 O O . ALA A 1 189 ? 2.372 6.441 4.893 1.00 91.00 189 ALA A O 1
ATOM 1326 N N . ALA A 1 190 ? 1.964 8.122 6.324 1.00 93.25 190 ALA A N 1
ATOM 1327 C CA . ALA A 1 190 ? 1.533 9.070 5.298 1.00 93.25 190 ALA A CA 1
ATOM 1328 C C . ALA A 1 190 ? 2.672 9.418 4.325 1.00 93.25 190 ALA A C 1
ATOM 1330 O O . ALA A 1 190 ? 2.475 9.370 3.109 1.00 93.25 190 ALA A O 1
ATOM 1331 N N . ALA A 1 191 ? 3.874 9.691 4.841 1.00 92.19 191 ALA A N 1
ATOM 1332 C CA . ALA A 1 191 ? 5.062 9.945 4.028 1.00 92.19 191 ALA A CA 1
ATOM 1333 C C . ALA A 1 191 ? 5.410 8.741 3.136 1.00 92.19 191 ALA A C 1
ATOM 1335 O O . ALA A 1 191 ? 5.659 8.900 1.942 1.00 92.19 191 ALA A O 1
ATOM 1336 N N . SER A 1 192 ? 5.340 7.527 3.687 1.00 89.94 192 SER A N 1
ATOM 1337 C CA . SER A 1 192 ? 5.549 6.276 2.944 1.00 89.94 192 SER A CA 1
ATOM 1338 C C . SER A 1 192 ? 4.557 6.124 1.799 1.00 89.94 192 SER A C 1
ATOM 1340 O O . SER A 1 192 ? 4.936 5.829 0.667 1.00 89.94 192 SER A O 1
ATOM 1342 N N . ARG A 1 193 ? 3.276 6.400 2.067 1.00 89.00 193 ARG A N 1
ATOM 1343 C CA . ARG A 1 193 ? 2.230 6.362 1.046 1.00 89.00 193 ARG A CA 1
ATOM 1344 C C . ARG A 1 193 ? 2.477 7.385 -0.063 1.00 89.00 193 ARG A C 1
ATOM 1346 O O . ARG A 1 193 ? 2.270 7.064 -1.233 1.00 89.00 193 ARG A O 1
ATOM 1353 N N . LEU A 1 194 ? 2.920 8.593 0.284 1.00 89.81 194 LEU A N 1
ATOM 1354 C CA . LEU A 1 194 ? 3.275 9.632 -0.686 1.00 89.81 194 LEU A CA 1
ATOM 1355 C C . LEU A 1 194 ? 4.492 9.239 -1.530 1.00 89.81 194 LEU A C 1
ATOM 1357 O O . LEU A 1 194 ? 4.488 9.507 -2.727 1.00 89.81 194 LEU A O 1
ATOM 1361 N N . ALA A 1 195 ? 5.476 8.545 -0.954 1.00 89.81 195 ALA A N 1
ATOM 1362 C CA . ALA A 1 195 ? 6.674 8.092 -1.664 1.00 89.81 195 ALA A CA 1
ATOM 1363 C C . ALA A 1 195 ? 6.388 7.070 -2.781 1.00 89.81 195 ALA A C 1
ATOM 1365 O O . ALA A 1 195 ? 7.207 6.898 -3.681 1.00 89.81 195 ALA A O 1
ATOM 1366 N N . ARG A 1 196 ? 5.211 6.428 -2.787 1.00 87.62 196 ARG A N 1
ATOM 1367 C CA . ARG A 1 196 ? 4.776 5.575 -3.911 1.00 87.62 196 ARG A CA 1
ATOM 1368 C C . ARG A 1 196 ? 4.437 6.366 -5.173 1.00 87.62 196 ARG A C 1
ATOM 1370 O O . ARG A 1 196 ? 4.224 5.769 -6.229 1.00 87.62 196 ARG A O 1
ATOM 1377 N N . ARG A 1 197 ? 4.325 7.690 -5.072 1.00 86.81 197 ARG A N 1
ATOM 1378 C CA . ARG A 1 197 ? 4.073 8.567 -6.214 1.00 86.81 197 ARG A CA 1
ATOM 1379 C C . ARG A 1 197 ? 5.341 8.769 -7.030 1.00 86.81 197 ARG A C 1
ATOM 1381 O O . ARG A 1 197 ? 6.426 8.699 -6.463 1.00 86.81 197 ARG A O 1
ATOM 1388 N N . PRO A 1 198 ? 5.207 9.053 -8.334 1.00 87.50 198 PRO A N 1
ATOM 1389 C CA . PRO A 1 198 ? 6.343 9.257 -9.202 1.00 87.50 198 PRO A CA 1
ATOM 1390 C C . PRO A 1 198 ? 7.133 10.467 -8.726 1.00 87.50 198 PRO A C 1
ATOM 1392 O O . PRO A 1 198 ? 6.569 11.554 -8.576 1.00 87.50 198 PRO A O 1
ATOM 1395 N N . ASP A 1 199 ? 8.424 10.279 -8.490 1.00 89.12 199 ASP A N 1
ATOM 1396 C CA . ASP A 1 199 ? 9.321 11.384 -8.199 1.00 89.12 199 ASP A CA 1
ATOM 1397 C C . ASP A 1 199 ? 9.478 12.289 -9.443 1.00 89.12 199 ASP A C 1
ATOM 1399 O O . ASP A 1 199 ? 9.349 11.819 -10.577 1.00 89.12 199 ASP A O 1
ATOM 1403 N N . PRO A 1 200 ? 9.752 13.593 -9.279 1.00 85.38 200 PRO A N 1
ATOM 1404 C CA . PRO A 1 200 ? 9.827 14.515 -10.411 1.00 85.38 200 PRO A CA 1
ATOM 1405 C C . PRO A 1 200 ? 11.027 14.265 -11.338 1.00 85.38 200 PRO A C 1
ATOM 1407 O O . PRO A 1 200 ? 10.998 14.721 -12.479 1.00 85.38 200 PRO A O 1
ATOM 1410 N N . VAL A 1 201 ? 12.067 13.559 -10.878 1.00 89.88 201 VAL A N 1
ATOM 1411 C CA . VAL A 1 201 ? 13.301 13.330 -11.642 1.00 89.88 201 VAL A CA 1
ATOM 1412 C C . VAL A 1 201 ? 13.135 12.122 -12.559 1.00 89.88 201 VAL A C 1
ATOM 1414 O O . VAL A 1 201 ? 13.117 12.260 -13.780 1.00 89.88 201 VAL A O 1
ATOM 1417 N N . ARG A 1 202 ? 12.958 10.930 -11.984 1.00 92.06 202 ARG A N 1
ATOM 1418 C CA . ARG A 1 202 ? 12.859 9.669 -12.732 1.00 92.06 202 ARG A CA 1
ATOM 1419 C C . ARG A 1 202 ? 11.426 9.348 -13.128 1.00 92.06 202 ARG A C 1
ATOM 1421 O O . ARG A 1 202 ? 11.201 8.570 -14.053 1.00 92.06 202 ARG A O 1
ATOM 1428 N N . GLY A 1 203 ? 10.431 9.950 -12.481 1.00 90.19 203 GLY A N 1
ATOM 1429 C CA . GLY A 1 203 ? 9.039 9.593 -12.722 1.00 90.19 203 GLY A CA 1
ATOM 1430 C C . GLY A 1 203 ? 8.695 8.199 -12.205 1.00 90.19 203 GLY A C 1
ATOM 1431 O O . GLY A 1 203 ? 7.828 7.541 -12.785 1.00 90.19 203 GLY A O 1
ATOM 1432 N N . LEU A 1 204 ? 9.381 7.735 -11.157 1.00 91.25 204 LEU A N 1
ATOM 1433 C CA . LEU A 1 204 ? 9.187 6.416 -10.562 1.00 91.25 204 LEU A CA 1
ATOM 1434 C C . LEU A 1 204 ? 8.640 6.544 -9.144 1.00 91.25 204 LEU A C 1
ATOM 1436 O O . LEU A 1 204 ? 9.075 7.391 -8.369 1.00 91.25 204 LEU A O 1
ATOM 1440 N N . GLY A 1 205 ? 7.677 5.694 -8.794 1.00 90.06 205 GLY A N 1
ATOM 1441 C CA . GLY A 1 205 ? 7.333 5.483 -7.388 1.00 90.06 205 GLY A CA 1
ATOM 1442 C C . GLY A 1 205 ? 8.459 4.756 -6.652 1.00 90.06 205 GLY A C 1
ATOM 1443 O O . GLY A 1 205 ? 9.261 4.065 -7.280 1.00 90.06 205 GLY A O 1
ATOM 1444 N N . SER A 1 206 ? 8.491 4.846 -5.322 1.00 90.75 206 SER A N 1
ATOM 1445 C CA . SER A 1 206 ? 9.498 4.185 -4.473 1.00 90.75 206 SER A CA 1
ATOM 1446 C C . SER A 1 206 ? 9.741 2.708 -4.817 1.00 90.75 206 SER A C 1
ATOM 1448 O O . SER A 1 206 ? 10.888 2.285 -4.937 1.00 90.75 206 SER A O 1
ATOM 1450 N N . ASP A 1 207 ? 8.684 1.918 -5.009 1.00 90.31 207 ASP A N 1
ATOM 1451 C CA . ASP A 1 207 ? 8.811 0.484 -5.310 1.00 90.31 207 ASP A CA 1
ATOM 1452 C C . ASP A 1 207 ? 9.282 0.216 -6.740 1.00 90.31 207 ASP A C 1
ATOM 1454 O O . ASP A 1 207 ? 10.022 -0.732 -6.988 1.00 90.31 207 ASP A O 1
ATOM 1458 N N . GLU A 1 208 ? 8.900 1.076 -7.682 1.00 92.81 208 GLU A N 1
ATOM 1459 C CA . GLU A 1 208 ? 9.380 0.989 -9.061 1.00 92.81 208 GLU A CA 1
ATOM 1460 C C . GLU A 1 208 ? 10.859 1.340 -9.126 1.00 92.81 208 GLU A C 1
ATOM 1462 O O . GLU A 1 208 ? 11.621 0.620 -9.756 1.00 92.81 208 GLU A O 1
ATOM 1467 N N . ALA A 1 209 ? 11.271 2.397 -8.423 1.00 94.06 209 ALA A N 1
ATOM 1468 C CA . ALA A 1 209 ? 12.668 2.770 -8.286 1.00 94.06 209 ALA A CA 1
ATOM 1469 C C . ALA A 1 209 ? 13.492 1.608 -7.723 1.00 94.06 209 ALA A C 1
ATOM 1471 O O . ALA A 1 209 ? 14.473 1.221 -8.340 1.00 94.06 209 ALA A O 1
ATOM 1472 N N . ARG A 1 210 ? 13.047 0.969 -6.632 1.00 93.88 210 ARG A N 1
ATOM 1473 C CA . ARG A 1 210 ? 13.731 -0.208 -6.061 1.00 93.88 210 ARG A CA 1
ATOM 1474 C C . ARG A 1 210 ? 13.861 -1.366 -7.050 1.00 93.88 210 ARG A C 1
ATOM 1476 O O . ARG A 1 210 ? 14.892 -2.030 -7.059 1.00 93.88 210 ARG A O 1
ATOM 1483 N N . LEU A 1 211 ? 12.828 -1.630 -7.853 1.00 94.75 211 LEU A N 1
ATOM 1484 C CA . LEU A 1 211 ? 12.866 -2.686 -8.868 1.00 94.75 211 LEU A CA 1
ATOM 1485 C C . LEU A 1 211 ? 13.824 -2.339 -10.006 1.00 94.75 211 LEU A C 1
ATOM 1487 O O . LEU A 1 211 ? 14.649 -3.168 -10.372 1.00 94.75 211 LEU A O 1
ATOM 1491 N N . ILE A 1 212 ? 13.739 -1.120 -10.538 1.00 96.25 212 ILE A N 1
ATOM 1492 C CA . ILE A 1 212 ? 14.610 -0.641 -11.615 1.00 96.25 212 ILE A CA 1
ATOM 1493 C C . ILE A 1 212 ? 16.069 -0.595 -11.155 1.00 96.25 212 ILE A C 1
ATOM 1495 O O . ILE A 1 212 ? 16.945 -1.062 -11.875 1.00 96.25 212 ILE A O 1
ATOM 1499 N N . ASP A 1 213 ? 16.324 -0.130 -9.934 1.00 95.88 213 ASP A N 1
ATOM 1500 C CA . ASP A 1 213 ? 17.657 -0.067 -9.331 1.00 95.88 213 ASP A CA 1
ATOM 1501 C C . ASP A 1 213 ? 18.244 -1.468 -9.058 1.00 95.88 213 ASP A C 1
ATOM 1503 O O . ASP A 1 213 ? 19.461 -1.621 -8.977 1.00 95.88 213 ASP A O 1
ATOM 1507 N N . ALA A 1 214 ? 17.401 -2.501 -8.963 1.00 96.12 214 ALA A N 1
ATOM 1508 C CA . ALA A 1 214 ? 17.815 -3.895 -8.804 1.00 96.12 214 ALA A CA 1
ATOM 1509 C C . ALA A 1 214 ? 18.047 -4.642 -10.133 1.00 96.12 214 ALA A C 1
ATOM 1511 O O . ALA A 1 214 ? 18.492 -5.793 -10.107 1.00 96.12 214 ALA A O 1
ATOM 1512 N N . LEU A 1 215 ? 17.733 -4.033 -11.280 1.00 97.25 215 LEU A N 1
ATOM 1513 C CA . LEU A 1 215 ? 17.908 -4.633 -12.602 1.00 97.25 215 LEU A CA 1
ATOM 1514 C C . LEU A 1 215 ? 19.178 -4.131 -13.300 1.00 97.25 215 LEU A C 1
ATOM 1516 O O . LEU A 1 215 ? 19.628 -3.005 -13.100 1.00 97.25 215 LEU A O 1
ATOM 1520 N N . GLY A 1 216 ? 19.730 -4.984 -14.167 1.00 97.19 216 GLY A N 1
ATOM 1521 C CA . GLY A 1 216 ? 20.890 -4.689 -15.009 1.00 97.19 216 GLY A CA 1
ATOM 1522 C C . GLY A 1 216 ? 20.565 -4.665 -16.511 1.00 97.19 216 GLY A C 1
ATOM 1523 O O . GLY A 1 216 ? 19.431 -4.948 -16.907 1.00 97.19 216 GLY A O 1
ATOM 1524 N N . PRO A 1 217 ? 21.548 -4.323 -17.367 1.00 97.31 217 PRO A N 1
ATOM 1525 C CA . PRO A 1 217 ? 21.390 -4.319 -18.826 1.00 97.31 217 PRO A CA 1
ATOM 1526 C C . PRO A 1 217 ? 21.281 -5.725 -19.433 1.00 97.31 217 PRO A C 1
ATOM 1528 O O . PRO A 1 217 ? 20.692 -5.887 -20.503 1.00 97.31 217 PRO A O 1
ATOM 1531 N N . ASP A 1 218 ? 21.849 -6.723 -18.762 1.00 98.12 218 ASP A N 1
ATOM 1532 C CA . ASP A 1 218 ? 21.910 -8.102 -19.231 1.00 98.12 218 ASP A CA 1
ATOM 1533 C C . ASP A 1 218 ? 20.748 -8.929 -18.687 1.00 98.12 218 ASP A C 1
ATOM 1535 O O . ASP A 1 218 ? 20.188 -8.632 -17.630 1.00 98.12 218 ASP A O 1
ATOM 1539 N N . TRP A 1 219 ? 20.390 -9.987 -19.415 1.00 98.19 219 TRP A N 1
ATOM 1540 C CA . TRP A 1 219 ? 19.403 -10.952 -18.942 1.00 98.19 219 TRP A CA 1
ATOM 1541 C C . TRP A 1 219 ? 19.907 -11.643 -17.678 1.00 98.19 219 TRP A C 1
ATOM 1543 O O . TRP A 1 219 ? 20.955 -12.286 -17.692 1.00 98.19 219 TRP A O 1
ATOM 1553 N N . ALA A 1 220 ? 19.134 -11.531 -16.602 1.00 97.69 220 ALA A N 1
ATOM 1554 C CA . ALA A 1 220 ? 19.400 -12.206 -15.343 1.00 97.69 220 ALA A CA 1
ATOM 1555 C C . ALA A 1 220 ? 18.101 -12.771 -14.753 1.00 97.69 220 ALA A C 1
ATOM 1557 O O . ALA A 1 220 ? 17.020 -12.248 -15.046 1.00 97.69 220 ALA A O 1
ATOM 1558 N N . PRO A 1 221 ? 18.167 -13.801 -13.891 1.00 97.12 221 PRO A N 1
ATOM 1559 C CA . PRO A 1 221 ? 16.991 -14.287 -13.176 1.00 97.12 221 PRO A CA 1
ATOM 1560 C C . PRO A 1 221 ? 16.263 -13.151 -12.440 1.00 97.12 221 PRO A C 1
ATOM 1562 O O . PRO A 1 221 ? 16.889 -12.351 -11.742 1.00 97.12 221 PRO A O 1
ATOM 1565 N N . ALA A 1 222 ? 14.934 -13.088 -12.553 1.00 95.50 222 ALA A N 1
ATOM 1566 C CA . ALA A 1 222 ? 14.144 -11.997 -11.977 1.00 95.50 222 ALA A CA 1
ATOM 1567 C C . ALA A 1 222 ? 14.016 -12.094 -10.443 1.00 95.50 222 ALA A C 1
ATOM 1569 O O . ALA A 1 222 ? 13.967 -11.079 -9.744 1.00 95.50 222 ALA A O 1
ATOM 1570 N N . ALA A 1 223 ? 13.993 -13.315 -9.895 1.00 94.25 223 ALA A N 1
ATOM 1571 C CA . ALA A 1 223 ? 13.837 -13.562 -8.459 1.00 94.25 223 ALA A CA 1
ATOM 1572 C C . ALA A 1 223 ? 14.886 -12.846 -7.569 1.00 94.25 223 ALA A C 1
ATOM 1574 O O . ALA A 1 223 ? 14.487 -12.230 -6.577 1.00 94.25 223 ALA A O 1
ATOM 1575 N N . PRO A 1 224 ? 16.198 -12.852 -7.887 1.00 95.00 224 PRO A N 1
ATOM 1576 C CA . PRO A 1 224 ? 17.189 -12.031 -7.190 1.00 95.00 224 PRO A CA 1
ATOM 1577 C C . PRO A 1 224 ? 16.871 -10.531 -7.153 1.00 95.00 224 PRO A C 1
ATOM 1579 O O . PRO A 1 224 ? 17.022 -9.925 -6.091 1.00 95.00 224 PRO A O 1
ATOM 1582 N N . ALA A 1 225 ? 16.391 -9.945 -8.257 1.00 94.44 225 ALA A N 1
ATOM 1583 C CA . ALA A 1 225 ? 16.023 -8.529 -8.316 1.00 94.44 225 ALA A CA 1
ATOM 1584 C C . ALA A 1 225 ? 14.818 -8.219 -7.410 1.00 94.44 225 ALA A C 1
ATOM 1586 O O . ALA A 1 225 ? 14.856 -7.262 -6.638 1.00 94.44 225 ALA A O 1
ATOM 1587 N N . LEU A 1 226 ? 13.793 -9.084 -7.404 1.00 93.31 226 LEU A N 1
ATOM 1588 C CA . LEU A 1 226 ? 12.679 -8.984 -6.449 1.00 93.31 226 LEU A CA 1
ATOM 1589 C C . LEU A 1 226 ? 13.171 -9.076 -4.999 1.00 93.31 226 LEU A C 1
ATOM 1591 O O . LEU A 1 226 ? 12.778 -8.280 -4.150 1.00 93.31 226 LEU A O 1
ATOM 1595 N N . GLY A 1 227 ? 14.069 -10.023 -4.714 1.00 93.00 227 GLY A N 1
ATOM 1596 C CA . GLY A 1 227 ? 14.673 -10.182 -3.394 1.00 93.00 227 GLY A CA 1
ATOM 1597 C C . GLY A 1 227 ? 15.484 -8.960 -2.954 1.00 93.00 227 GLY A C 1
ATOM 1598 O O . GLY A 1 227 ? 15.456 -8.600 -1.779 1.00 93.00 227 GLY A O 1
ATOM 1599 N N . ALA A 1 228 ? 16.199 -8.314 -3.877 1.00 92.88 228 ALA A N 1
ATOM 1600 C CA . ALA A 1 228 ? 16.915 -7.071 -3.610 1.00 92.88 228 ALA A CA 1
ATOM 1601 C C . ALA A 1 228 ? 15.944 -5.916 -3.317 1.00 92.88 228 ALA A C 1
ATOM 1603 O O . ALA A 1 228 ? 16.121 -5.231 -2.311 1.00 92.88 228 ALA A O 1
ATOM 1604 N N . ALA A 1 229 ? 14.880 -5.768 -4.113 1.00 91.62 229 ALA A N 1
ATOM 1605 C CA . ALA A 1 229 ? 13.844 -4.760 -3.890 1.00 91.62 229 ALA A CA 1
ATOM 1606 C C . ALA A 1 229 ? 13.127 -4.940 -2.537 1.00 91.62 229 ALA A C 1
ATOM 1608 O O . ALA A 1 229 ? 12.903 -3.957 -1.835 1.00 91.62 229 ALA A O 1
ATOM 1609 N N . LEU A 1 230 ? 12.845 -6.183 -2.123 1.00 87.81 230 LEU A N 1
ATOM 1610 C CA . LEU A 1 230 ? 12.269 -6.502 -0.806 1.00 87.81 230 LEU A CA 1
ATOM 1611 C C . LEU A 1 230 ? 13.183 -6.130 0.365 1.00 87.81 230 LEU A C 1
ATOM 1613 O O . LEU A 1 230 ? 12.709 -5.713 1.418 1.00 87.81 230 LEU A O 1
ATOM 1617 N N . ARG A 1 231 ? 14.497 -6.326 0.205 1.00 86.12 231 ARG A N 1
ATOM 1618 C CA . ARG A 1 231 ? 15.492 -6.025 1.247 1.00 86.12 231 ARG A CA 1
ATOM 1619 C C . ARG A 1 231 ? 15.895 -4.554 1.281 1.00 86.12 231 ARG A C 1
ATOM 1621 O O . ARG A 1 231 ? 16.543 -4.138 2.244 1.00 86.12 231 ARG A O 1
ATOM 1628 N N . ALA A 1 232 ? 15.553 -3.780 0.252 1.00 83.00 232 ALA A N 1
ATOM 1629 C CA . ALA A 1 232 ? 15.840 -2.357 0.213 1.00 83.00 232 ALA A CA 1
ATOM 1630 C C . ALA A 1 232 ? 15.208 -1.675 1.433 1.00 83.00 232 ALA A C 1
ATOM 1632 O O . ALA A 1 232 ? 14.021 -1.839 1.725 1.00 83.00 232 ALA A O 1
ATOM 1633 N N . LYS A 1 233 ? 16.016 -0.914 2.177 1.00 72.31 233 LYS A N 1
ATOM 1634 C CA . LYS A 1 233 ? 15.533 -0.224 3.373 1.00 72.31 233 LYS A CA 1
ATOM 1635 C C . LYS A 1 233 ? 14.435 0.772 2.993 1.00 72.31 233 LYS A C 1
ATOM 1637 O O . LYS A 1 233 ? 14.515 1.480 1.991 1.00 72.31 233 LYS A O 1
ATOM 1642 N N . GLY A 1 234 ? 13.418 0.850 3.836 1.00 69.31 234 GLY A N 1
ATOM 1643 C CA . GLY A 1 234 ? 12.425 1.906 3.802 1.00 69.31 234 GLY A CA 1
ATOM 1644 C C . GLY A 1 234 ? 11.193 1.555 4.629 1.00 69.31 234 GLY A C 1
ATOM 1645 O O . GLY A 1 234 ? 11.038 0.401 5.035 1.00 69.31 234 GLY A O 1
ATOM 1646 N N . PRO A 1 235 ? 10.344 2.559 4.881 1.00 63.75 235 PRO A N 1
ATOM 1647 C CA . PRO A 1 235 ? 9.182 2.449 5.766 1.00 63.75 235 PRO A CA 1
ATOM 1648 C C . PRO A 1 235 ? 7.979 1.737 5.121 1.00 63.75 235 PRO A C 1
ATOM 1650 O O . PRO A 1 235 ? 6.951 1.532 5.758 1.00 63.75 235 PRO A O 1
ATOM 1653 N N . ASP A 1 236 ? 8.122 1.361 3.851 1.00 74.25 236 ASP A N 1
ATOM 1654 C CA . ASP A 1 236 ? 7.117 0.689 3.046 1.00 74.25 236 ASP A CA 1
ATOM 1655 C C . ASP A 1 236 ? 7.705 -0.594 2.464 1.00 74.25 236 ASP A C 1
ATOM 1657 O O . ASP A 1 236 ? 8.745 -0.539 1.794 1.00 74.25 236 ASP A O 1
ATOM 1661 N N . ARG A 1 237 ? 7.079 -1.738 2.748 1.00 75.31 237 ARG A N 1
ATOM 1662 C CA . ARG A 1 237 ? 7.580 -3.077 2.399 1.00 75.31 237 ARG A CA 1
ATOM 1663 C C . ARG A 1 237 ? 6.468 -3.919 1.798 1.00 75.31 237 ARG A C 1
ATOM 1665 O O . ARG A 1 237 ? 5.777 -4.673 2.480 1.00 75.31 237 ARG A O 1
ATOM 1672 N N . LEU A 1 238 ? 6.269 -3.763 0.501 1.00 80.69 238 LEU A N 1
ATOM 1673 C CA . LEU A 1 238 ? 5.257 -4.525 -0.213 1.00 80.69 238 LEU A CA 1
ATOM 1674 C C . LEU A 1 238 ? 5.744 -5.946 -0.491 1.00 80.69 238 LEU A C 1
ATOM 1676 O O . LEU A 1 238 ? 6.930 -6.171 -0.718 1.00 80.69 238 LEU A O 1
ATOM 1680 N N . GLY A 1 239 ? 4.815 -6.901 -0.452 1.00 84.88 239 GLY A N 1
ATOM 1681 C CA . GLY A 1 239 ? 5.117 -8.311 -0.681 1.00 84.88 239 GLY A CA 1
ATOM 1682 C C . GLY A 1 239 ? 5.660 -8.591 -2.085 1.00 84.88 239 GLY A C 1
ATOM 1683 O O . GLY A 1 239 ? 5.455 -7.824 -3.029 1.00 84.88 239 GLY A O 1
ATOM 1684 N N . ASP A 1 240 ? 6.314 -9.740 -2.227 1.00 86.19 240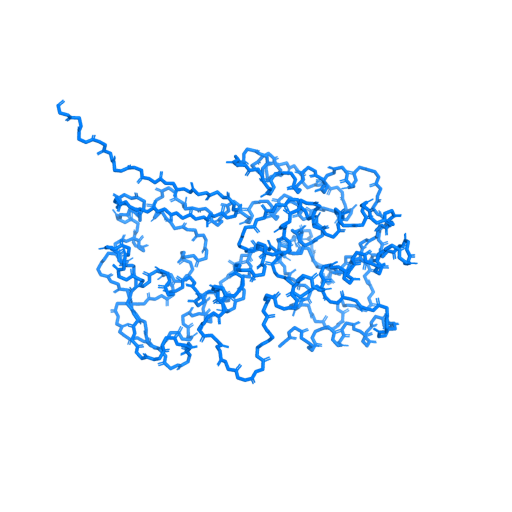 ASP A N 1
ATOM 1685 C CA . ASP A 1 240 ? 6.865 -10.245 -3.489 1.00 86.19 240 ASP A CA 1
ATOM 1686 C C . ASP A 1 240 ? 5.822 -10.312 -4.611 1.00 86.19 240 ASP A C 1
ATOM 1688 O O . ASP A 1 240 ? 6.127 -9.954 -5.747 1.00 86.19 240 ASP A O 1
ATOM 1692 N N . LEU A 1 241 ? 4.582 -10.692 -4.293 1.00 85.25 241 LEU A N 1
ATOM 1693 C CA . LEU A 1 241 ? 3.488 -10.763 -5.266 1.00 85.25 241 LEU A CA 1
ATOM 1694 C C . LEU A 1 241 ? 3.180 -9.404 -5.896 1.00 85.25 241 LEU A C 1
ATOM 1696 O O . LEU A 1 241 ? 3.005 -9.295 -7.112 1.00 85.25 241 LEU A O 1
ATOM 1700 N N . TRP A 1 242 ? 3.153 -8.352 -5.077 1.00 87.25 242 TRP A N 1
ATOM 1701 C CA . TRP A 1 242 ? 2.939 -6.993 -5.561 1.00 87.25 242 TRP A CA 1
ATOM 1702 C C . TRP A 1 242 ? 4.132 -6.497 -6.378 1.00 87.25 242 TRP A C 1
ATOM 1704 O O . TRP A 1 242 ? 3.952 -5.921 -7.449 1.00 87.25 242 TRP A O 1
ATOM 1714 N N . LEU A 1 243 ? 5.355 -6.750 -5.910 1.00 90.69 243 LEU A N 1
ATOM 1715 C CA . LEU A 1 243 ? 6.562 -6.370 -6.643 1.00 90.69 243 LEU A CA 1
ATOM 1716 C C . LEU A 1 243 ? 6.667 -7.089 -7.992 1.00 90.69 243 LEU A C 1
ATOM 1718 O O . LEU A 1 243 ? 7.086 -6.485 -8.976 1.00 90.69 243 LEU A O 1
ATOM 1722 N N . TRP A 1 244 ? 6.232 -8.346 -8.078 1.00 91.69 244 TRP A N 1
ATOM 1723 C CA . TRP A 1 244 ? 6.177 -9.065 -9.346 1.00 91.69 244 TRP A CA 1
ATOM 1724 C C . TRP A 1 244 ? 5.116 -8.503 -10.295 1.00 91.69 244 TRP A C 1
ATOM 1726 O O . TRP A 1 244 ? 5.398 -8.303 -11.476 1.00 91.69 244 TRP A O 1
ATOM 1736 N N . ARG A 1 245 ? 3.924 -8.163 -9.786 1.00 89.81 245 ARG A N 1
ATOM 1737 C CA . ARG A 1 245 ? 2.911 -7.421 -10.557 1.00 89.81 245 ARG A CA 1
ATOM 1738 C C . ARG A 1 245 ? 3.500 -6.125 -11.125 1.00 89.81 245 ARG A C 1
ATOM 1740 O O . ARG A 1 245 ? 3.364 -5.878 -12.319 1.00 89.81 245 ARG A O 1
ATOM 1747 N N . LEU A 1 246 ? 4.198 -5.337 -10.302 1.00 90.81 246 LEU A N 1
ATOM 1748 C CA . LEU A 1 246 ? 4.867 -4.111 -10.749 1.00 90.81 246 LEU A CA 1
ATOM 1749 C C . LEU A 1 246 ? 5.949 -4.383 -11.799 1.00 90.81 246 LEU A C 1
ATOM 1751 O O . LEU A 1 246 ? 6.002 -3.678 -12.799 1.00 90.81 246 LEU A O 1
ATOM 1755 N N . MET A 1 247 ? 6.780 -5.411 -11.618 1.00 93.69 247 MET A N 1
ATOM 1756 C CA . MET A 1 247 ? 7.789 -5.807 -12.607 1.00 93.69 247 MET A CA 1
ATOM 1757 C C . MET A 1 247 ? 7.152 -6.096 -13.973 1.00 93.69 247 MET A C 1
ATOM 1759 O O . MET A 1 247 ? 7.651 -5.645 -15.002 1.00 93.69 247 MET A O 1
ATOM 1763 N N . ARG A 1 248 ? 6.014 -6.800 -13.988 1.00 92.25 248 ARG A N 1
ATOM 1764 C CA . ARG A 1 248 ? 5.259 -7.073 -15.217 1.00 92.25 248 ARG A CA 1
ATOM 1765 C C . ARG A 1 248 ? 4.694 -5.800 -15.843 1.00 92.25 248 ARG A C 1
ATOM 1767 O O . ARG A 1 248 ? 4.816 -5.640 -17.049 1.00 92.25 248 ARG A O 1
ATOM 1774 N N . GLU A 1 249 ? 4.148 -4.877 -15.049 1.00 90.44 249 GLU A N 1
ATOM 1775 C CA . GLU A 1 249 ? 3.691 -3.565 -15.545 1.00 90.44 249 GLU A CA 1
ATOM 1776 C C . GLU A 1 249 ? 4.846 -2.744 -16.148 1.00 90.44 249 GLU A C 1
ATOM 1778 O O . GLU A 1 249 ? 4.680 -2.093 -17.181 1.00 90.44 249 GLU A O 1
ATOM 1783 N N . LEU A 1 250 ? 6.027 -2.776 -15.522 1.00 92.56 250 LEU A N 1
ATOM 1784 C CA . LEU A 1 250 ? 7.234 -2.098 -16.009 1.00 92.56 250 LEU A CA 1
ATOM 1785 C C . LEU A 1 250 ? 7.762 -2.715 -17.311 1.00 92.56 250 LEU A C 1
ATOM 1787 O O . LEU A 1 250 ? 8.426 -2.016 -18.080 1.00 92.56 250 LEU A O 1
ATOM 1791 N N . ALA A 1 251 ? 7.461 -3.990 -17.554 1.00 94.19 251 ALA A N 1
ATOM 1792 C CA . ALA A 1 251 ? 7.847 -4.726 -18.751 1.00 94.19 251 ALA A CA 1
ATOM 1793 C C . ALA A 1 251 ? 6.755 -4.813 -19.828 1.00 94.19 251 ALA A C 1
ATOM 1795 O O . ALA A 1 251 ? 7.004 -5.368 -20.897 1.00 94.19 251 ALA A O 1
ATOM 1796 N N . ASP A 1 252 ? 5.556 -4.289 -19.565 1.00 90.56 252 ASP A N 1
ATOM 1797 C CA . ASP A 1 252 ? 4.422 -4.415 -20.477 1.00 90.56 252 ASP A CA 1
ATOM 1798 C C . ASP A 1 252 ? 4.657 -3.602 -21.769 1.00 90.56 252 ASP A C 1
ATOM 1800 O O . ASP A 1 252 ? 4.725 -2.365 -21.718 1.00 90.56 252 ASP A O 1
ATOM 1804 N N . PRO A 1 253 ? 4.756 -4.258 -22.943 1.00 87.62 253 PRO A N 1
ATOM 1805 C CA . PRO A 1 253 ? 4.962 -3.567 -24.211 1.00 87.62 253 PRO A CA 1
ATOM 1806 C C . PRO A 1 253 ? 3.778 -2.669 -24.603 1.00 87.62 253 PRO A C 1
ATOM 1808 O O . PRO A 1 253 ? 3.971 -1.729 -25.377 1.00 87.62 253 PRO A O 1
ATOM 1811 N N . ALA A 1 254 ? 2.576 -2.887 -24.052 1.00 85.25 254 ALA A N 1
ATOM 1812 C CA . ALA A 1 254 ? 1.408 -2.042 -24.306 1.00 85.25 254 ALA A CA 1
ATOM 1813 C C . ALA A 1 254 ? 1.596 -0.596 -23.808 1.00 85.25 254 ALA A C 1
ATOM 1815 O O . ALA A 1 254 ? 0.919 0.314 -24.285 1.00 85.25 254 ALA A O 1
ATOM 1816 N N . HIS A 1 255 ? 2.555 -0.351 -22.907 1.00 76.25 255 HIS A N 1
ATOM 1817 C CA . HIS A 1 255 ? 2.920 0.993 -22.456 1.00 76.25 255 HIS A CA 1
ATOM 1818 C C . HIS A 1 255 ? 3.780 1.783 -23.464 1.00 76.25 255 HIS A C 1
ATOM 1820 O O . HIS A 1 255 ? 4.138 2.929 -23.190 1.00 76.25 255 HIS A O 1
ATOM 1826 N N . GLY A 1 256 ? 4.145 1.205 -24.617 1.00 77.88 256 GLY A N 1
ATOM 1827 C CA . GLY A 1 256 ? 4.877 1.862 -25.711 1.00 77.88 256 GLY A CA 1
ATOM 1828 C C . GLY A 1 256 ? 6.362 2.148 -25.439 1.00 77.88 256 GLY A C 1
ATOM 1829 O O . GLY A 1 256 ? 7.159 2.200 -26.373 1.00 77.88 256 GLY A O 1
ATOM 1830 N N . ALA A 1 257 ? 6.756 2.301 -24.175 1.00 87.94 257 ALA A N 1
ATOM 1831 C CA . ALA A 1 257 ? 8.140 2.446 -23.735 1.00 87.94 257 ALA A CA 1
ATOM 1832 C C . ALA A 1 257 ? 8.351 1.678 -22.413 1.00 87.94 257 ALA A C 1
ATOM 1834 O O . ALA A 1 257 ? 8.387 2.297 -21.344 1.00 87.94 257 ALA A O 1
ATOM 1835 N N . PRO A 1 258 ? 8.442 0.335 -22.455 1.00 93.25 258 PRO A N 1
ATOM 1836 C CA . PRO A 1 258 ? 8.678 -0.463 -21.257 1.00 93.25 258 PRO A CA 1
ATOM 1837 C C . PRO A 1 258 ? 10.060 -0.152 -20.663 1.00 93.25 258 PRO A C 1
ATOM 1839 O O . PRO A 1 258 ? 11.021 0.128 -21.386 1.00 93.25 258 PRO A O 1
ATOM 1842 N N . LEU A 1 259 ? 10.162 -0.175 -19.335 1.00 95.69 259 LEU A N 1
ATOM 1843 C CA . LEU A 1 259 ? 11.415 0.058 -18.606 1.00 95.69 259 LEU A CA 1
ATOM 1844 C C . LEU A 1 259 ? 12.228 -1.228 -18.444 1.00 95.69 259 LEU A C 1
ATOM 1846 O O . LEU A 1 259 ? 13.454 -1.184 -18.373 1.00 95.69 259 LEU A O 1
ATOM 1850 N N . ALA A 1 260 ? 11.549 -2.369 -18.430 1.00 97.12 260 ALA A N 1
ATOM 1851 C CA . ALA A 1 260 ? 12.166 -3.680 -18.367 1.00 97.12 260 ALA A CA 1
ATOM 1852 C C . ALA A 1 260 ? 11.703 -4.558 -19.534 1.00 97.12 260 ALA A C 1
ATOM 1854 O O . ALA A 1 260 ? 10.729 -4.256 -20.214 1.00 97.12 260 ALA A O 1
ATOM 1855 N N . GLU A 1 261 ? 12.399 -5.660 -19.760 1.00 97.00 261 GLU A N 1
ATOM 1856 C CA . GLU A 1 261 ? 11.919 -6.768 -20.580 1.00 97.00 261 GLU A CA 1
ATOM 1857 C C . GLU A 1 261 ? 11.873 -8.018 -19.714 1.00 97.00 261 GLU A C 1
ATOM 1859 O O . GLU A 1 261 ? 12.717 -8.195 -18.834 1.00 97.00 261 GLU A O 1
ATOM 1864 N N . LEU A 1 262 ? 10.895 -8.883 -19.980 1.00 96.44 262 LEU A N 1
ATOM 1865 C CA . LEU A 1 262 ? 10.746 -10.179 -19.329 1.00 96.44 262 LEU A CA 1
ATOM 1866 C C . LEU A 1 262 ? 10.748 -11.290 -20.377 1.00 96.44 262 LEU A C 1
ATOM 1868 O O . LEU A 1 262 ? 10.176 -11.136 -21.456 1.00 96.44 262 LEU A O 1
ATOM 1872 N N . ARG A 1 263 ? 11.354 -12.428 -20.039 1.00 96.38 263 ARG A N 1
ATOM 1873 C CA . ARG A 1 263 ? 11.248 -13.677 -20.808 1.00 96.38 263 ARG A CA 1
ATOM 1874 C C . ARG A 1 263 ? 11.186 -14.883 -19.872 1.00 96.38 263 ARG A C 1
ATOM 1876 O O . ARG A 1 263 ? 11.523 -14.767 -18.696 1.00 96.38 263 ARG A O 1
ATOM 1883 N N . GLY A 1 264 ? 10.784 -16.036 -20.401 1.00 93.94 264 GLY A N 1
ATOM 1884 C CA . GLY A 1 264 ? 10.520 -17.243 -19.610 1.00 93.94 264 GLY A CA 1
ATOM 1885 C C . GLY A 1 264 ? 9.046 -17.348 -19.225 1.00 93.94 264 GLY A C 1
ATOM 1886 O O . GLY A 1 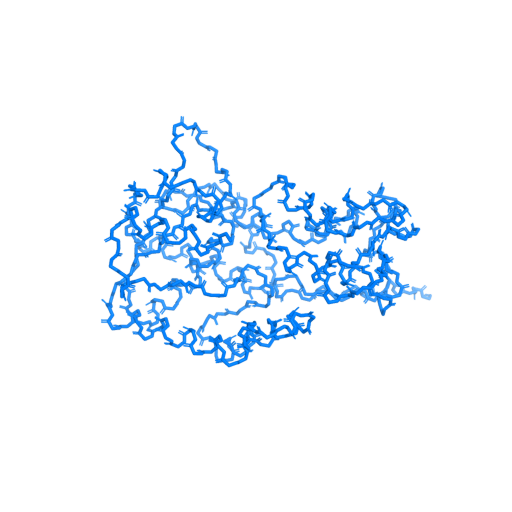264 ? 8.185 -16.925 -19.996 1.00 93.94 264 GLY A O 1
ATOM 1887 N N . ASP A 1 265 ? 8.755 -17.917 -18.055 1.00 88.44 265 ASP A N 1
ATOM 1888 C CA . ASP A 1 265 ? 7.382 -18.085 -17.568 1.00 88.44 265 ASP A CA 1
ATOM 1889 C C . ASP A 1 265 ? 6.926 -16.862 -16.739 1.00 88.44 265 ASP A C 1
ATOM 1891 O O . ASP A 1 265 ? 7.359 -16.699 -15.593 1.00 88.44 265 ASP A O 1
ATOM 1895 N N . PRO A 1 266 ? 6.031 -16.000 -17.262 1.00 80.88 266 PRO A N 1
ATOM 1896 C CA . PRO A 1 266 ? 5.571 -14.806 -16.553 1.00 80.88 266 PRO A CA 1
ATOM 1897 C C . PRO A 1 266 ? 4.676 -15.118 -15.339 1.00 80.88 266 PRO A C 1
ATOM 1899 O O . PRO A 1 266 ? 4.436 -14.223 -14.522 1.00 80.88 266 PRO A O 1
ATOM 1902 N N . ALA A 1 267 ? 4.182 -16.354 -15.202 1.00 82.62 267 ALA A N 1
ATOM 1903 C CA . ALA A 1 267 ? 3.419 -16.801 -14.038 1.00 82.62 267 ALA A CA 1
ATOM 1904 C C . ALA A 1 267 ? 4.322 -17.099 -12.833 1.00 82.62 267 ALA A C 1
ATOM 1906 O O . ALA A 1 267 ? 3.889 -17.021 -11.683 1.00 82.62 267 ALA A O 1
ATOM 1907 N N . ARG A 1 268 ? 5.601 -17.407 -13.077 1.00 84.62 268 ARG A N 1
ATOM 1908 C CA . ARG A 1 268 ? 6.523 -17.906 -12.054 1.00 84.62 268 ARG A CA 1
ATOM 1909 C C . ARG A 1 268 ? 7.782 -17.042 -11.997 1.00 84.62 268 ARG A C 1
ATOM 1911 O O . ARG A 1 268 ? 8.700 -17.266 -12.782 1.00 84.62 268 ARG A O 1
ATOM 1918 N N . PRO A 1 269 ? 7.926 -16.146 -10.998 1.00 85.44 269 PRO A N 1
ATOM 1919 C CA . PRO A 1 269 ? 9.089 -15.255 -10.891 1.00 85.44 269 PRO A CA 1
ATOM 1920 C C . PRO A 1 269 ? 10.446 -15.975 -10.890 1.00 85.44 269 PRO A C 1
ATOM 1922 O O . PRO A 1 269 ? 11.460 -15.420 -11.300 1.00 85.44 269 PRO A O 1
ATOM 1925 N N . ARG A 1 270 ? 10.476 -17.226 -10.409 1.00 88.81 270 ARG A N 1
ATOM 1926 C CA . ARG A 1 270 ? 11.679 -18.075 -10.363 1.00 88.81 270 ARG A CA 1
ATOM 1927 C C . ARG A 1 270 ? 12.074 -18.665 -11.719 1.00 88.81 270 ARG A C 1
ATOM 1929 O O . ARG A 1 270 ? 13.209 -19.098 -11.860 1.00 88.81 270 ARG A O 1
ATOM 1936 N N . ALA A 1 271 ? 11.151 -18.705 -12.675 1.00 91.75 271 ALA A N 1
ATOM 1937 C CA . ALA A 1 271 ? 11.349 -19.223 -14.028 1.00 91.75 271 ALA A CA 1
ATOM 1938 C C . ALA A 1 271 ? 11.371 -18.099 -15.082 1.00 91.75 271 ALA A C 1
ATOM 1940 O O . ALA A 1 271 ? 11.274 -18.366 -16.281 1.00 91.75 271 ALA A O 1
ATOM 1941 N N . ALA A 1 272 ? 11.489 -16.847 -14.632 1.00 94.69 272 ALA A N 1
ATOM 1942 C CA . ALA A 1 272 ? 11.569 -15.674 -15.481 1.00 94.69 272 ALA A CA 1
ATOM 1943 C C . ALA A 1 272 ? 12.936 -14.995 -15.368 1.00 94.69 272 ALA A C 1
ATOM 1945 O O . ALA A 1 272 ? 13.564 -14.964 -14.303 1.00 94.69 272 ALA A O 1
ATOM 1946 N N . GLU A 1 273 ? 13.357 -14.392 -16.471 1.00 97.75 273 GLU A N 1
ATOM 1947 C CA . GLU A 1 273 ? 14.510 -13.504 -16.540 1.00 97.75 273 GLU A CA 1
ATOM 1948 C C . GLU A 1 273 ? 14.047 -12.088 -16.866 1.00 97.75 273 GLU A C 1
ATOM 1950 O O . GLU A 1 273 ? 13.031 -11.894 -17.538 1.00 97.75 273 GLU A O 1
ATOM 1955 N N . ALA A 1 274 ? 14.802 -11.106 -16.384 1.00 97.75 274 ALA A N 1
ATOM 1956 C CA . ALA A 1 274 ? 14.534 -9.691 -16.558 1.00 97.75 274 ALA A CA 1
ATOM 1957 C C . ALA A 1 274 ? 15.805 -8.936 -16.958 1.00 97.75 274 ALA A C 1
ATOM 1959 O O . ALA A 1 274 ? 16.912 -9.331 -16.586 1.00 97.75 274 ALA A O 1
ATOM 1960 N N . ARG A 1 275 ? 15.635 -7.829 -17.682 1.00 98.06 275 ARG A N 1
ATOM 1961 C CA . ARG A 1 275 ? 16.685 -6.828 -17.931 1.00 98.06 275 ARG A CA 1
ATOM 1962 C C . ARG A 1 275 ? 16.089 -5.442 -18.139 1.00 98.06 275 ARG A C 1
ATOM 1964 O O . ARG A 1 275 ? 14.900 -5.324 -18.429 1.00 98.06 275 ARG A O 1
ATOM 1971 N N . LEU A 1 276 ? 16.912 -4.401 -18.056 1.00 98.38 276 LEU A N 1
ATOM 1972 C CA . LEU A 1 276 ? 16.526 -3.035 -18.409 1.00 98.38 276 LEU A CA 1
ATOM 1973 C C . LEU A 1 276 ? 16.558 -2.808 -19.922 1.00 98.38 276 LEU A C 1
ATOM 1975 O O . LEU A 1 276 ? 17.535 -3.134 -20.604 1.00 98.38 276 LEU A O 1
ATOM 1979 N N . THR A 1 277 ? 15.530 -2.131 -20.433 1.00 97.50 277 THR A N 1
ATOM 1980 C CA . THR A 1 277 ? 15.561 -1.576 -21.793 1.00 97.50 277 THR A CA 1
ATOM 1981 C C . THR A 1 277 ? 16.526 -0.390 -21.869 1.00 97.50 277 THR A C 1
ATOM 1983 O O . THR A 1 277 ? 16.972 0.146 -20.853 1.00 97.50 277 THR A O 1
ATOM 1986 N N . GLY A 1 278 ? 16.825 0.087 -23.083 1.00 96.81 278 GLY A N 1
ATOM 1987 C CA . GLY A 1 278 ? 17.548 1.356 -23.247 1.00 96.81 278 GLY A CA 1
ATOM 1988 C C . GLY A 1 278 ? 16.840 2.530 -22.562 1.00 96.81 278 GLY A C 1
ATOM 1989 O O . GLY A 1 278 ? 17.490 3.358 -21.932 1.00 96.81 278 GLY A O 1
ATOM 1990 N N . PHE A 1 279 ? 15.506 2.554 -22.614 1.00 95.44 279 PHE A N 1
ATOM 1991 C CA . PHE A 1 279 ? 14.707 3.556 -21.914 1.00 95.44 279 PHE A CA 1
ATOM 1992 C C . PHE A 1 279 ? 14.756 3.377 -20.391 1.00 95.44 279 PHE A C 1
ATOM 1994 O O . PHE A 1 279 ? 14.951 4.355 -19.677 1.00 95.44 279 PHE A O 1
ATOM 2001 N N . GLY A 1 280 ? 14.665 2.139 -19.896 1.00 96.62 280 GLY A N 1
ATOM 2002 C CA . GLY A 1 280 ? 14.816 1.810 -18.478 1.00 96.62 280 GLY A CA 1
ATOM 2003 C C . GLY A 1 280 ? 16.128 2.301 -17.883 1.00 96.62 280 GLY A C 1
ATOM 2004 O O . GLY A 1 280 ? 16.118 2.901 -16.813 1.00 96.62 280 GLY A O 1
ATOM 2005 N N . ARG A 1 281 ? 17.240 2.124 -18.604 1.00 97.62 281 ARG A N 1
ATOM 2006 C CA . ARG A 1 281 ? 18.559 2.617 -18.179 1.00 97.62 281 ARG A CA 1
ATOM 2007 C C . ARG A 1 281 ? 18.629 4.140 -18.107 1.00 97.62 281 ARG A C 1
ATOM 2009 O O . ARG A 1 281 ? 19.124 4.671 -17.121 1.00 97.62 281 ARG A O 1
ATOM 2016 N N . ALA A 1 282 ? 18.094 4.841 -19.106 1.00 96.56 282 ALA A N 1
ATOM 2017 C CA . ALA A 1 282 ? 18.055 6.304 -19.090 1.00 96.56 282 ALA A CA 1
ATOM 2018 C C . ALA A 1 282 ? 17.191 6.837 -17.927 1.00 96.56 282 ALA A C 1
ATOM 2020 O O . ALA A 1 282 ? 17.545 7.823 -17.283 1.00 96.56 282 ALA A O 1
ATOM 2021 N N . VAL A 1 283 ? 16.075 6.162 -17.613 1.00 95.50 283 VAL A N 1
ATOM 2022 C CA . VAL A 1 283 ? 15.246 6.494 -16.441 1.00 95.50 283 VAL A CA 1
ATOM 2023 C C . VAL A 1 283 ? 15.982 6.202 -15.133 1.00 95.50 283 VAL A C 1
ATOM 2025 O O . VAL A 1 283 ? 15.973 7.039 -14.233 1.00 95.50 283 VAL A O 1
ATOM 2028 N N . GLN A 1 284 ? 16.644 5.047 -15.023 1.00 96.62 284 GLN A N 1
ATOM 2029 C CA . GLN A 1 284 ? 17.450 4.671 -13.856 1.00 96.62 284 GLN A CA 1
ATOM 2030 C C . GLN A 1 284 ? 18.533 5.718 -13.565 1.00 96.62 284 GLN A C 1
ATOM 2032 O O . GLN A 1 284 ? 18.688 6.134 -12.418 1.00 96.62 284 GLN A O 1
ATOM 2037 N N . ALA A 1 285 ? 19.220 6.188 -14.610 1.00 96.38 285 ALA A N 1
ATOM 2038 C CA . ALA A 1 285 ? 20.255 7.214 -14.535 1.00 96.38 285 ALA A CA 1
ATOM 2039 C C . ALA A 1 285 ? 19.716 8.636 -14.269 1.00 96.38 285 ALA A C 1
ATOM 2041 O O . ALA A 1 285 ? 20.502 9.553 -14.043 1.00 96.38 285 ALA A O 1
ATOM 2042 N N . GLY A 1 286 ? 18.393 8.845 -14.287 1.00 94.75 286 GLY A N 1
ATOM 2043 C CA . GLY A 1 286 ? 17.781 10.169 -14.127 1.00 94.75 286 GLY A CA 1
ATOM 2044 C C . GLY A 1 286 ? 17.941 11.089 -15.340 1.00 94.75 286 GLY A C 1
ATOM 2045 O O . GLY A 1 286 ? 17.681 12.284 -15.237 1.00 94.75 286 GLY A O 1
ATOM 2046 N N . GLU A 1 287 ? 18.340 10.545 -16.490 1.00 95.31 287 GLU A N 1
ATOM 2047 C CA . GLU A 1 287 ? 18.508 11.288 -17.745 1.00 95.31 287 GLU A CA 1
ATOM 2048 C C . GLU A 1 287 ? 17.160 11.622 -18.394 1.00 95.31 287 GLU A C 1
ATOM 2050 O O . GLU A 1 287 ? 17.016 12.624 -19.094 1.00 95.31 287 GLU A O 1
ATOM 2055 N N . ILE A 1 288 ? 16.153 10.775 -18.165 1.00 92.00 288 ILE A N 1
ATOM 2056 C CA . ILE A 1 288 ? 14.790 10.978 -18.646 1.00 92.00 288 ILE A CA 1
ATOM 2057 C C . ILE A 1 288 ? 13.780 10.581 -17.574 1.00 92.00 288 ILE A C 1
ATOM 2059 O O . ILE A 1 288 ? 13.924 9.565 -16.901 1.00 92.00 288 ILE A O 1
ATOM 2063 N N . SER A 1 289 ? 12.709 11.361 -17.446 1.00 89.56 289 SER A N 1
ATOM 2064 C CA . SER A 1 289 ? 11.580 10.985 -16.600 1.00 89.56 289 SER A CA 1
ATOM 2065 C C . SER A 1 289 ? 10.664 10.016 -17.341 1.00 89.56 289 SER A C 1
ATOM 2067 O O . SER A 1 289 ? 10.264 10.278 -18.481 1.00 89.56 289 SER A O 1
ATOM 2069 N N . ARG A 1 290 ? 10.229 8.940 -16.678 1.00 87.56 290 ARG A N 1
ATOM 2070 C CA . ARG A 1 290 ? 9.170 8.055 -17.186 1.00 87.56 290 ARG A CA 1
ATOM 2071 C C . ARG A 1 290 ? 7.899 8.840 -17.532 1.00 87.56 290 ARG A C 1
ATOM 2073 O O . ARG A 1 290 ? 7.217 8.510 -18.499 1.00 87.56 290 ARG A O 1
ATOM 2080 N N . LEU A 1 291 ? 7.618 9.908 -16.781 1.00 82.38 291 LEU A N 1
ATOM 2081 C CA . LEU A 1 291 ? 6.466 10.789 -16.988 1.00 82.38 291 LEU A CA 1
ATOM 2082 C C . LEU A 1 291 ? 6.535 11.589 -18.297 1.00 82.38 291 LEU A C 1
ATOM 2084 O O . LEU A 1 291 ? 5.503 12.019 -18.804 1.00 82.38 291 LEU A O 1
ATOM 2088 N N . ALA A 1 292 ? 7.726 11.789 -18.866 1.00 74.88 292 ALA A N 1
ATOM 2089 C CA . ALA A 1 292 ? 7.892 12.543 -20.108 1.00 74.88 292 ALA A CA 1
ATOM 2090 C C . ALA A 1 292 ? 7.377 11.786 -21.348 1.00 74.88 292 ALA A C 1
ATOM 2092 O O . ALA A 1 292 ? 7.264 12.368 -22.429 1.00 74.88 292 ALA A O 1
ATOM 2093 N N . ARG A 1 293 ? 7.058 10.489 -21.224 1.00 72.75 293 ARG A N 1
ATOM 2094 C CA . ARG A 1 293 ? 6.488 9.691 -22.314 1.00 72.75 293 ARG A CA 1
ATOM 2095 C C . ARG A 1 293 ? 4.959 9.758 -22.302 1.00 72.75 293 ARG A C 1
ATOM 2097 O O . ARG A 1 293 ? 4.309 9.523 -21.287 1.00 72.75 293 ARG A O 1
ATOM 2104 N N . ALA A 1 294 ? 4.395 10.075 -23.467 1.00 56.44 294 ALA A N 1
ATOM 2105 C CA . ALA A 1 294 ? 2.956 10.159 -23.687 1.00 56.44 294 ALA A CA 1
ATOM 2106 C C . ALA A 1 294 ? 2.243 8.837 -23.356 1.00 56.44 294 ALA A C 1
ATOM 2108 O O . ALA A 1 294 ? 2.730 7.769 -23.717 1.00 56.44 294 ALA A O 1
ATOM 2109 N N . GLY A 1 295 ? 1.062 8.922 -22.734 1.00 58.12 295 GLY A N 1
ATOM 2110 C CA . GLY A 1 295 ? 0.175 7.769 -22.527 1.00 58.12 295 GLY A CA 1
ATOM 2111 C C . GLY A 1 295 ? 0.259 7.101 -21.153 1.00 58.12 295 GLY A C 1
ATOM 2112 O O . GLY A 1 295 ? -0.479 6.147 -20.912 1.00 58.12 295 GLY A O 1
ATOM 2113 N N . LEU A 1 296 ? 1.083 7.600 -20.223 1.00 64.25 296 LEU A N 1
ATOM 2114 C CA . LEU A 1 296 ? 1.106 7.053 -18.868 1.00 64.25 296 LEU A CA 1
ATOM 2115 C C . LEU A 1 296 ? -0.184 7.420 -18.111 1.00 64.25 296 LEU A C 1
ATOM 2117 O O . LEU A 1 296 ? -0.434 8.585 -17.784 1.00 64.25 296 LEU A O 1
ATOM 2121 N N . SER A 1 297 ? -1.001 6.402 -17.831 1.00 59.41 297 SER A N 1
ATOM 2122 C CA . SER A 1 297 ? -2.174 6.483 -16.960 1.00 59.41 297 SER A CA 1
ATOM 2123 C C . SER A 1 297 ? -2.027 5.477 -15.822 1.00 59.41 297 SER A C 1
ATOM 2125 O O . SER A 1 297 ? -2.260 4.292 -16.040 1.00 59.41 297 SER A O 1
ATOM 2127 N N . ARG A 1 298 ? -1.685 5.922 -14.609 1.00 62.78 298 ARG A N 1
ATOM 2128 C CA . ARG A 1 298 ? -1.471 5.016 -13.466 1.00 62.78 298 ARG A CA 1
ATOM 2129 C C . ARG A 1 298 ? -2.349 5.374 -12.284 1.00 62.78 298 ARG A C 1
ATOM 2131 O O . ARG A 1 298 ? -2.468 6.546 -11.952 1.00 62.78 298 ARG A O 1
ATOM 2138 N N . ASP A 1 299 ? -2.933 4.361 -11.652 1.00 58.97 299 ASP A N 1
ATOM 2139 C CA . ASP A 1 299 ? -3.572 4.503 -10.348 1.00 58.97 299 ASP A CA 1
ATOM 2140 C C . ASP A 1 299 ? -2.526 4.323 -9.241 1.00 58.97 299 ASP A C 1
ATOM 2142 O O . ASP A 1 299 ? -1.900 3.268 -9.132 1.00 58.97 299 ASP A O 1
ATOM 2146 N N . ILE A 1 300 ? -2.302 5.366 -8.447 1.00 60.84 300 ILE A N 1
ATOM 2147 C CA . ILE A 1 300 ? -1.419 5.322 -7.284 1.00 60.84 300 ILE A CA 1
ATOM 2148 C C . ILE A 1 300 ? -2.263 5.644 -6.067 1.00 60.84 300 ILE A C 1
ATOM 2150 O O . ILE A 1 300 ? -2.465 6.801 -5.699 1.00 60.84 300 ILE A O 1
ATOM 2154 N N . GLY A 1 301 ? -2.777 4.582 -5.458 1.00 52.81 301 GLY A N 1
ATOM 2155 C CA . GLY A 1 301 ? -3.545 4.673 -4.232 1.00 52.81 301 GLY A CA 1
ATOM 2156 C C . GLY A 1 301 ? -4.871 5.408 -4.355 1.00 52.81 301 GLY A C 1
ATOM 2157 O O . GLY A 1 301 ? -5.185 6.213 -3.488 1.00 52.81 301 GLY A O 1
ATOM 2158 N N . GLY A 1 302 ? -5.622 5.148 -5.425 1.00 48.25 302 GLY A N 1
ATOM 2159 C CA . GLY A 1 302 ? -6.899 5.792 -5.731 1.00 48.25 302 GLY A CA 1
ATOM 2160 C C . GLY A 1 302 ? -6.765 7.030 -6.623 1.00 48.25 302 GLY A C 1
ATOM 2161 O O . GLY A 1 302 ? -7.775 7.611 -7.027 1.00 48.25 302 GLY A O 1
ATOM 2162 N N . LEU A 1 303 ? -5.537 7.447 -6.957 1.00 51.06 303 LEU A N 1
ATOM 2163 C CA . LEU A 1 303 ? -5.266 8.579 -7.841 1.00 51.06 303 LEU A CA 1
ATOM 2164 C C . LEU A 1 303 ? -4.846 8.106 -9.216 1.00 51.06 303 LEU A C 1
ATOM 2166 O O . LEU A 1 303 ? -3.715 7.664 -9.405 1.00 51.06 303 LEU A O 1
ATOM 2170 N N . ARG A 1 304 ? -5.723 8.290 -10.204 1.00 62.91 304 ARG A N 1
ATOM 2171 C CA . ARG A 1 304 ? -5.355 8.103 -11.604 1.00 62.91 304 ARG A CA 1
ATOM 2172 C C . ARG A 1 304 ? -4.573 9.318 -12.109 1.00 62.91 304 ARG A C 1
ATOM 2174 O O . ARG A 1 304 ? -5.164 10.316 -12.515 1.00 62.91 304 ARG A O 1
ATOM 2181 N N . LEU A 1 305 ? -3.250 9.215 -12.121 1.00 60.47 305 LEU A N 1
ATOM 2182 C CA . LEU A 1 305 ? -2.380 10.147 -12.831 1.00 60.47 305 LEU A CA 1
ATOM 2183 C C . LEU A 1 305 ? -2.565 9.922 -14.329 1.00 60.47 305 LEU A C 1
ATOM 2185 O O . LEU A 1 305 ? -2.264 8.836 -14.811 1.00 60.47 305 LEU A O 1
ATOM 2189 N N . ARG A 1 306 ? -3.070 10.923 -15.056 1.00 59.91 306 ARG A N 1
ATOM 2190 C CA . ARG A 1 306 ? -3.095 10.945 -16.525 1.00 59.91 306 ARG A CA 1
ATOM 2191 C C . ARG A 1 306 ? -2.213 12.081 -17.003 1.00 59.91 306 ARG A C 1
ATOM 2193 O O . ARG A 1 306 ? -2.547 13.241 -16.778 1.00 59.91 306 ARG A O 1
ATOM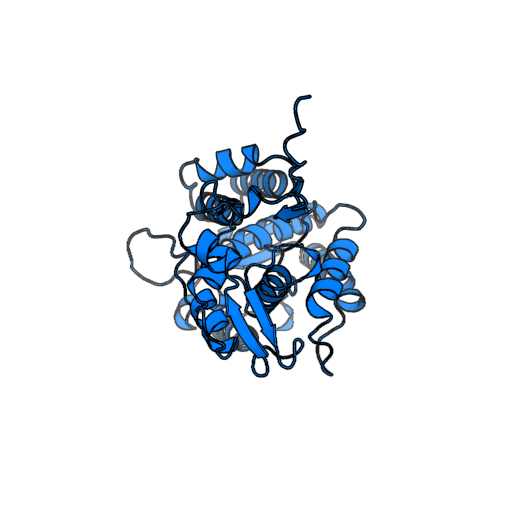 2200 N N . LEU A 1 307 ? -1.120 11.753 -17.679 1.00 56.53 307 LEU A N 1
ATOM 2201 C CA . LEU A 1 307 ? -0.320 12.759 -18.363 1.00 56.53 307 LEU A CA 1
ATOM 2202 C C . LEU A 1 307 ? -0.776 12.839 -19.816 1.00 56.53 307 LEU A C 1
ATOM 2204 O O . LEU A 1 307 ? -0.476 11.975 -20.639 1.00 56.53 307 LEU A O 1
ATOM 2208 N N . SER A 1 308 ? -1.556 13.876 -20.114 1.00 45.19 308 SER A N 1
ATOM 2209 C CA . SER A 1 308 ? -1.832 14.286 -21.487 1.00 45.19 308 SER A CA 1
ATOM 2210 C C . SER A 1 308 ? -0.504 14.674 -22.135 1.00 45.19 308 SER A C 1
ATOM 2212 O O . SER A 1 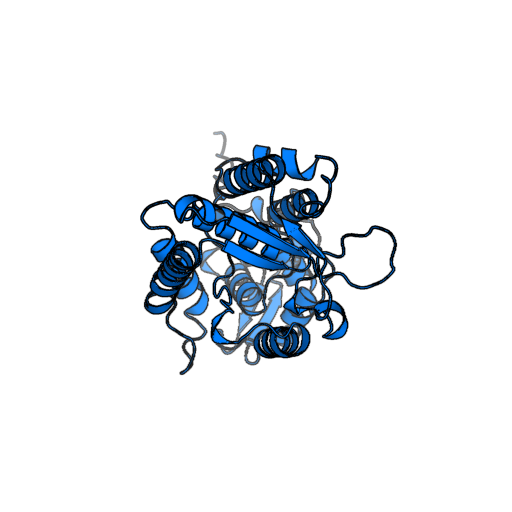308 ? 0.261 15.421 -21.523 1.00 45.19 308 SER A O 1
ATOM 2214 N N . SER A 1 309 ? -0.224 14.207 -23.358 1.00 42.34 309 SER A N 1
ATOM 2215 C CA . SER A 1 309 ? 0.915 14.714 -24.134 1.00 42.34 309 SER A CA 1
ATOM 2216 C C . SER A 1 309 ? 0.927 16.242 -24.072 1.00 42.34 309 SER A C 1
ATOM 2218 O O . SER A 1 309 ? -0.153 16.831 -24.212 1.00 42.34 309 SER A O 1
ATOM 2220 N N . PRO A 1 310 ? 2.086 16.904 -23.886 1.00 41.94 310 PRO A N 1
ATOM 2221 C CA . PRO A 1 310 ? 2.144 18.346 -24.044 1.00 41.94 310 PRO A CA 1
ATOM 2222 C C . PRO A 1 310 ? 1.613 18.646 -25.442 1.00 41.94 310 PRO A C 1
ATOM 2224 O O . PRO A 1 310 ? 2.193 18.223 -26.446 1.00 41.94 310 PRO A O 1
ATOM 2227 N N . GLY A 1 311 ? 0.432 19.265 -25.499 1.00 36.47 311 GLY A N 1
ATOM 2228 C CA . GLY A 1 311 ? -0.195 19.623 -26.757 1.00 36.47 311 GLY A CA 1
ATOM 2229 C C . GLY A 1 311 ? 0.827 20.412 -27.552 1.00 36.47 311 GLY A C 1
ATOM 2230 O O . GLY A 1 311 ? 1.381 21.385 -27.037 1.00 36.47 311 GLY A O 1
ATOM 2231 N N . ARG A 1 312 ? 1.111 19.971 -28.784 1.00 36.41 312 ARG A N 1
ATOM 2232 C CA . ARG A 1 312 ? 1.794 20.814 -29.763 1.00 36.41 312 ARG A CA 1
ATOM 2233 C C . ARG A 1 312 ? 1.011 22.121 -29.796 1.00 36.41 312 ARG A C 1
ATOM 2235 O O . ARG A 1 312 ? -0.090 22.150 -30.344 1.00 36.41 312 ARG A O 1
ATOM 2242 N N . ARG A 1 313 ? 1.544 23.170 -29.166 1.00 37.84 313 ARG A N 1
ATOM 2243 C CA . ARG A 1 313 ? 1.120 24.531 -29.468 1.00 37.84 313 ARG A CA 1
ATOM 2244 C C . ARG A 1 313 ? 1.443 24.694 -30.951 1.00 37.84 313 ARG A C 1
ATOM 2246 O O . ARG A 1 313 ? 2.608 24.584 -31.329 1.00 37.84 313 ARG A O 1
ATOM 2253 N N . ARG A 1 314 ? 0.391 24.727 -31.766 1.00 39.62 314 ARG A N 1
ATOM 2254 C CA . ARG A 1 314 ? 0.486 25.138 -33.163 1.00 39.62 314 ARG A CA 1
ATOM 2255 C C . ARG A 1 314 ? 0.773 26.628 -33.206 1.00 39.62 314 ARG A C 1
ATOM 2257 O O . ARG A 1 314 ? 0.271 27.323 -32.293 1.00 39.62 314 ARG A O 1
#

Organism: NCBI:txid356660

Mean predicted aligned error: 7.41 Å

Radius of gyration: 20.39 Å; Cα contacts (8 Å, |Δi|>4): 498; chains: 1; bounding box: 43×50×59 Å

Foldseek 3Di:
DQVVLVVLLCVQAVDPPVQDQDDPAQLLDDAADQLPDPCRQVRSQVVVQVLQVLQPDPPPDRSNVPRVVSLVVLLVSLLVVLEDEAEWQQFLSSLQVVLNSLSSNVVSNHWYKYFHFYDDDDPDDSQLDISSPDDSVSSNDTDIGTQDPVNSVVSPLLSCCLNDQDVPSLVVLLPDQQDDPPGSSRNQSSVLLVQQAQDPQLGHRLLRLQLLVLAAADKDQQVSSLVSSQPPGDSDHDDSSVSLSSLCVLQPCVQVDRQKHKDARSSDSRRIIMHGDPSNVCSNVSVDYPLQDADDFDDRSNHTDHRHHPPPPD

Secondary structure (DSSP, 8-state):
-HHHHHHHHHHHHT--GGG-------TTSS----TTSTTHHHHHHHHHHHHHTT---TT---HHHHHHHHHHHHHHHHHHHSEEEEEE---HHHHHHHHHHHHHHHHHT-EEEEEE---TT--S------GGGS-GGGSSS-EEEE--HHHHHHHHHHHHHHH-SSTHHHHHHHTSPPPSTT-TTHHHHHHHHHHTSPPTTT---HHHHHHHHT--SS-EEHHHHHHHHHHS-SS----HHHHHHHHHHHH-GGGSS-SEEEEE-TT-GGGEEEEE-HHHHHHHTTSS-GGGSTT-EEEETTEEEE--------